Protein AF-A0A9Q9V8E2-F1 (afdb_monomer_lite)

Organism: Cyprin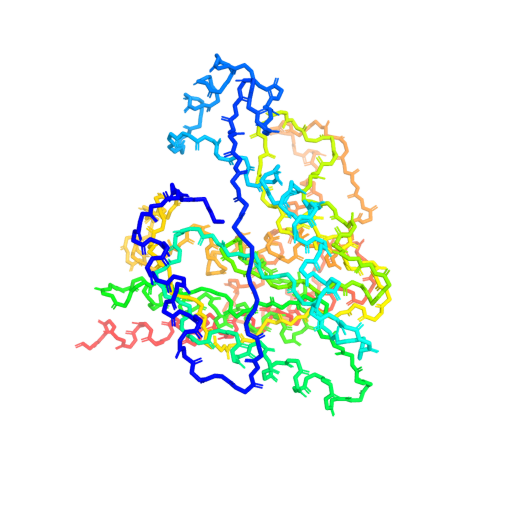us carpio (NCBI:txid7962)

Foldseek 3Di:
DPDPPDPVVVVVVVVVCVDDDPDHDDDDDDDWDEDPPTPHYAPDDPVRQVVVQVVDPAHDDLDQVQSVCQCVQPPPRLLVVLCVRCPVPLDWDKDKQADPLFPFPQVVVVVLVVQQVVQCPDVVNFGAQKEAQAEAEDPPDPQRVLRLLLLQLLQLLVVLPLQLAQDDNRTMMGIDDSVGSGLPAGLDDPPDDRSPSPLSVLSRLLVSCPDPSHHHHHHNDRHTYGHCDSQFAFDPPCVVCRSNDTPCGVLPLLNSLCSRPSNPLWDQPDDDPDDDDPDDPPDDDTLSVVSSVLLSCLLPDPDPVVNVVSLVVQSPPTPPPSSVSSSSSSVSSSVSSVVVVVVVVVVVVD

Structure (mmCIF, N/CA/C/O backbone):
data_AF-A0A9Q9V8E2-F1
#
_entry.id   AF-A0A9Q9V8E2-F1
#
loop_
_atom_site.group_PDB
_atom_site.id
_atom_site.type_symbol
_atom_site.label_atom_id
_atom_site.label_alt_id
_atom_site.label_comp_id
_atom_site.label_asym_id
_atom_site.label_entity_id
_atom_site.label_seq_id
_atom_site.pdbx_PDB_ins_code
_atom_site.Cartn_x
_atom_site.Cartn_y
_atom_site.Cartn_z
_atom_site.occupancy
_atom_site.B_iso_or_equiv
_atom_site.auth_seq_id
_atom_site.auth_comp_id
_atom_site.auth_asym_id
_atom_site.auth_atom_id
_atom_site.pdbx_PDB_model_num
ATOM 1 N N . MET A 1 1 ? -6.706 8.326 14.801 1.00 39.03 1 MET A N 1
ATOM 2 C CA . MET A 1 1 ? -5.910 9.330 14.061 1.00 39.03 1 MET A CA 1
ATOM 3 C C . MET A 1 1 ? -4.948 9.997 15.022 1.00 39.03 1 MET A C 1
ATOM 5 O O . MET A 1 1 ? -5.348 10.290 16.143 1.00 39.03 1 MET A O 1
ATOM 9 N N . ASN A 1 2 ? -3.701 10.205 14.604 1.00 34.19 2 ASN A N 1
ATOM 10 C CA . ASN A 1 2 ? -2.681 10.871 15.410 1.00 34.19 2 ASN A CA 1
ATOM 11 C C . ASN A 1 2 ? -2.922 12.390 15.350 1.00 34.19 2 ASN A C 1
ATOM 13 O O . ASN A 1 2 ? -2.352 13.114 14.545 1.00 34.19 2 ASN A O 1
ATOM 17 N N . GLY A 1 3 ? -3.876 12.852 16.144 1.00 42.81 3 GLY A N 1
ATOM 18 C CA . GLY A 1 3 ? -4.256 14.248 16.265 1.00 42.81 3 GLY A CA 1
ATOM 19 C C . GLY A 1 3 ? -4.835 14.432 17.653 1.00 42.81 3 GLY A C 1
ATOM 20 O O . GLY A 1 3 ? -5.532 13.548 18.154 1.00 42.81 3 GLY A O 1
ATOM 21 N N . LYS A 1 4 ? -4.512 15.547 18.311 1.00 45.09 4 LYS A N 1
ATOM 22 C CA . LYS A 1 4 ? -5.172 15.900 19.571 1.00 45.09 4 LYS A CA 1
ATOM 23 C C . LYS A 1 4 ? -6.681 15.788 19.347 1.00 45.09 4 LYS A C 1
ATOM 25 O O . LYS A 1 4 ? -7.174 16.221 18.309 1.00 45.09 4 LYS A O 1
ATOM 30 N N . HIS A 1 5 ? -7.399 15.191 20.290 1.00 56.31 5 HIS A N 1
ATOM 31 C CA . HIS A 1 5 ? -8.855 15.201 20.280 1.00 56.31 5 HIS A CA 1
ATOM 32 C C . HIS A 1 5 ? -9.317 16.655 20.459 1.00 56.31 5 HIS A C 1
ATOM 34 O O . HIS A 1 5 ? -9.427 17.151 21.579 1.00 56.31 5 HIS A O 1
ATOM 40 N N . THR A 1 6 ? -9.449 17.379 19.348 1.00 60.78 6 THR A N 1
ATOM 41 C CA . THR A 1 6 ? -9.846 18.785 19.323 1.00 60.78 6 THR A CA 1
ATOM 42 C C . THR A 1 6 ? -11.353 18.892 19.151 1.00 60.78 6 THR A C 1
ATOM 44 O O . THR A 1 6 ? -11.993 18.021 18.559 1.00 60.78 6 THR A O 1
ATOM 47 N N . GLN A 1 7 ? -11.930 19.994 19.629 1.00 68.38 7 GLN A N 1
ATOM 48 C CA . GLN A 1 7 ? -13.343 20.291 19.386 1.00 68.38 7 GLN A CA 1
ATOM 49 C C . GLN A 1 7 ? -13.660 20.391 17.887 1.00 68.38 7 GLN A C 1
ATOM 51 O O . GLN A 1 7 ? -14.763 20.042 17.479 1.00 68.38 7 GLN A O 1
ATOM 56 N N . ASP A 1 8 ? -12.701 20.819 17.065 1.00 65.06 8 ASP A N 1
ATOM 57 C CA . ASP A 1 8 ? -12.892 20.920 15.618 1.00 65.06 8 ASP A CA 1
ATOM 58 C C . ASP A 1 8 ? -12.964 19.544 14.950 1.00 65.06 8 ASP A C 1
ATOM 60 O O . ASP A 1 8 ? -13.846 19.324 14.125 1.00 65.06 8 ASP A O 1
ATOM 64 N N . LEU A 1 9 ? -12.141 18.575 15.376 1.00 63.28 9 LEU A N 1
ATOM 65 C CA . LEU A 1 9 ? -12.265 17.192 14.907 1.00 63.28 9 LEU A CA 1
ATOM 66 C C . LEU A 1 9 ? -13.630 16.601 15.281 1.00 63.28 9 LEU A C 1
ATOM 68 O O . LEU A 1 9 ? -14.258 15.947 14.456 1.00 63.28 9 LEU A O 1
ATOM 72 N N . VAL A 1 10 ? -14.111 16.851 16.502 1.00 67.00 10 VAL A N 1
ATOM 73 C CA . VAL A 1 10 ? -15.445 16.398 16.931 1.00 67.00 10 VAL A CA 1
ATOM 74 C C . VAL A 1 10 ? -16.542 17.017 16.063 1.00 67.00 10 VAL A C 1
ATOM 76 O O . VAL A 1 10 ? -17.452 16.309 15.645 1.00 67.00 10 VAL A O 1
ATOM 79 N N . LYS A 1 11 ? -16.446 18.310 15.725 1.00 70.69 11 LYS A N 1
ATOM 80 C CA . LYS A 1 11 ? -17.402 18.963 14.816 1.00 70.69 11 LYS A CA 1
ATOM 81 C C . LYS A 1 11 ? -17.399 18.329 13.424 1.00 70.69 11 LYS A C 1
ATOM 83 O O . LYS A 1 11 ? -18.476 18.099 12.888 1.00 70.69 11 LYS A O 1
ATOM 88 N N . GLU A 1 12 ? -16.234 18.033 12.847 1.00 63.53 12 GLU A N 1
ATOM 89 C CA . GLU A 1 12 ? -16.152 17.372 11.534 1.00 63.53 12 GLU A CA 1
ATOM 90 C C . GLU A 1 12 ? -16.678 15.928 11.569 1.00 63.53 12 GLU A C 1
ATOM 92 O O . GLU A 1 12 ? -17.409 15.523 10.668 1.00 63.53 12 GLU A O 1
ATOM 97 N N . LEU A 1 13 ? -16.390 15.162 12.628 1.00 64.75 13 LEU A N 1
ATOM 98 C CA . LEU A 1 13 ? -16.941 13.811 12.799 1.00 64.75 13 LEU A CA 1
ATOM 99 C C . LEU A 1 13 ? -18.470 13.832 12.942 1.00 64.75 13 LEU A C 1
ATOM 101 O O . LEU A 1 13 ? -19.150 13.036 12.304 1.00 64.75 13 LEU A O 1
ATOM 105 N N . ASN A 1 14 ? -19.023 14.790 13.687 1.00 66.75 14 ASN A N 1
ATOM 106 C CA . ASN A 1 14 ? -20.475 14.946 13.806 1.00 66.75 14 ASN A CA 1
ATOM 107 C C . ASN A 1 14 ? -21.125 15.348 12.472 1.00 66.75 14 ASN A C 1
ATOM 109 O O . ASN A 1 14 ? -22.266 14.980 12.205 1.00 66.75 14 ASN A O 1
ATOM 113 N N . LYS A 1 15 ? -20.411 16.077 11.598 1.00 67.25 15 LYS A N 1
ATOM 114 C CA . LYS A 1 15 ? -20.896 16.325 10.232 1.00 67.25 15 LYS A CA 1
ATOM 115 C C . LYS A 1 15 ? -20.994 15.021 9.445 1.00 67.25 15 LYS A C 1
ATOM 117 O O . LYS A 1 15 ? -21.976 14.858 8.731 1.00 67.25 15 LYS A O 1
ATOM 122 N N . LEU A 1 16 ? -20.044 14.088 9.609 1.00 57.72 16 LEU A N 1
ATOM 123 C CA . LEU A 1 16 ? -20.090 12.760 8.976 1.00 57.72 16 LEU A CA 1
ATOM 124 C C . LEU A 1 16 ? -21.357 11.973 9.346 1.00 57.72 16 LEU A C 1
ATOM 126 O O . LEU A 1 16 ? -21.905 11.311 8.474 1.00 57.72 16 LEU A O 1
ATOM 130 N N . GLU A 1 17 ? -21.864 12.090 10.577 1.00 56.78 17 GLU A N 1
ATOM 131 C CA . GLU A 1 17 ? -23.139 11.467 10.986 1.00 56.78 17 GLU A CA 1
ATOM 132 C C . GLU A 1 17 ? -24.370 12.087 10.311 1.00 56.78 17 GLU A C 1
ATOM 134 O O . GLU A 1 17 ? -25.393 11.423 10.159 1.00 56.78 17 GLU A O 1
ATOM 139 N N . GLY A 1 18 ? -24.283 13.362 9.925 1.00 53.53 18 GLY A N 1
ATOM 140 C CA . GLY A 1 18 ? -25.388 14.122 9.339 1.00 53.53 18 GLY A CA 1
ATOM 141 C C . GLY A 1 18 ? -25.529 13.987 7.821 1.00 53.53 18 GLY A C 1
ATOM 142 O O . GLY A 1 18 ? -26.532 14.439 7.267 1.00 53.53 18 GLY A O 1
ATOM 143 N N . TYR A 1 19 ? -24.553 13.393 7.129 1.00 56.81 19 TYR A N 1
ATOM 144 C CA . TYR A 1 19 ? -24.662 13.148 5.691 1.00 56.81 19 TYR A CA 1
ATOM 145 C C . TYR A 1 19 ? -25.563 11.944 5.411 1.00 56.81 19 TYR A C 1
ATOM 147 O O . TYR A 1 19 ? -25.522 10.919 6.090 1.00 56.81 19 TYR A O 1
ATOM 155 N N . THR A 1 20 ? -26.365 12.055 4.357 1.00 50.41 20 THR A N 1
ATOM 156 C CA . THR A 1 20 ? -27.171 10.947 3.850 1.00 50.41 20 THR A CA 1
ATOM 157 C C . THR A 1 20 ? -26.267 10.009 3.054 1.00 50.41 20 THR A C 1
ATOM 159 O O . THR A 1 20 ? -25.805 10.361 1.970 1.00 50.41 20 THR A O 1
ATOM 162 N N . TYR A 1 21 ? -26.007 8.821 3.591 1.00 54.31 21 TYR A N 1
ATOM 163 C CA . TYR A 1 21 ? -25.345 7.732 2.874 1.00 54.31 21 TYR A CA 1
ATOM 164 C C . TYR A 1 21 ? -26.319 6.561 2.722 1.00 54.31 21 TYR A C 1
ATOM 166 O O . TYR A 1 21 ? -27.159 6.342 3.594 1.00 54.31 21 TYR A O 1
ATOM 174 N N . ASP A 1 22 ? -26.138 5.734 1.690 1.00 55.94 22 ASP A N 1
ATOM 175 C CA . ASP A 1 22 ? -26.809 4.426 1.558 1.00 55.94 22 ASP A CA 1
ATOM 176 C C . ASP A 1 22 ? -26.293 3.387 2.586 1.00 55.94 22 ASP A C 1
ATOM 178 O O . ASP A 1 22 ? -26.426 2.176 2.407 1.00 55.94 22 ASP A O 1
ATOM 182 N N . CYS A 1 23 ? -25.658 3.837 3.672 1.00 51.69 23 CYS A N 1
ATOM 183 C CA . CYS A 1 23 ? -25.118 2.997 4.729 1.00 51.69 23 CYS A CA 1
ATOM 184 C C . CYS A 1 23 ? -25.239 3.670 6.103 1.00 51.69 23 CYS A C 1
ATOM 186 O O . CYS A 1 23 ? -25.348 4.889 6.233 1.00 51.69 23 CYS A O 1
ATOM 188 N N . LYS A 1 24 ? -25.201 2.851 7.158 1.00 57.38 24 LYS A N 1
ATOM 189 C CA . LYS A 1 24 ? -25.069 3.339 8.533 1.00 57.38 24 LYS A CA 1
ATOM 190 C C . LYS A 1 24 ? -23.595 3.579 8.825 1.00 57.38 24 LYS A C 1
ATOM 192 O O . LYS A 1 24 ? -22.808 2.635 8.789 1.00 57.38 24 LYS A O 1
ATOM 197 N N . ILE A 1 25 ? -23.239 4.812 9.169 1.00 61.97 25 ILE A N 1
ATOM 198 C CA . ILE A 1 25 ? -21.908 5.114 9.693 1.00 61.97 25 ILE A CA 1
ATOM 199 C C . ILE A 1 25 ? -21.903 4.851 11.196 1.00 61.97 25 ILE A C 1
ATOM 201 O O . ILE A 1 25 ? -22.780 5.304 11.926 1.00 61.97 25 ILE A O 1
ATOM 205 N N . ARG A 1 26 ? -20.899 4.103 11.650 1.00 70.38 26 ARG A N 1
ATOM 206 C CA . ARG A 1 26 ? -20.564 3.932 13.063 1.00 70.38 26 ARG A CA 1
ATOM 207 C C . ARG A 1 26 ? -19.096 4.280 13.243 1.00 70.38 26 ARG A C 1
ATOM 209 O O . ARG A 1 26 ? -18.272 3.900 12.412 1.00 70.38 26 ARG A O 1
ATOM 216 N N . TYR A 1 27 ? -18.757 4.957 14.330 1.00 73.00 27 TYR A N 1
ATOM 217 C CA . TYR A 1 27 ? -17.368 5.212 14.691 1.00 73.00 27 TYR A CA 1
ATOM 218 C C . TYR A 1 27 ? -17.164 5.084 16.195 1.00 73.00 27 TYR A C 1
ATOM 220 O O . TYR A 1 27 ? -18.087 5.227 16.991 1.00 73.00 27 TYR A O 1
ATOM 228 N N . SER A 1 28 ? -15.914 4.851 16.579 1.00 74.19 28 SER A N 1
ATOM 229 C CA . SER A 1 28 ? -15.455 5.013 17.950 1.00 74.19 28 SER A CA 1
ATOM 230 C C . SER A 1 28 ? -14.169 5.818 17.934 1.00 74.19 28 SER A C 1
ATOM 232 O O . SER A 1 28 ? -13.284 5.583 17.111 1.00 74.19 28 SER A O 1
ATOM 234 N N . ILE A 1 29 ? -14.046 6.755 18.868 1.00 78.19 29 ILE A N 1
ATOM 235 C CA . ILE A 1 29 ? -12.806 7.501 19.071 1.00 78.19 29 ILE A CA 1
ATOM 236 C C . ILE A 1 29 ? -11.961 6.727 20.078 1.00 78.19 29 ILE A C 1
ATOM 238 O O . ILE A 1 29 ? -12.430 6.388 21.161 1.00 78.19 29 ILE A O 1
ATOM 242 N N . ILE A 1 30 ? -10.713 6.441 19.714 1.00 76.19 30 ILE A N 1
ATOM 243 C CA . ILE A 1 30 ? -9.734 5.799 20.593 1.00 76.19 30 ILE A CA 1
ATOM 244 C C . ILE A 1 30 ? -8.612 6.800 20.832 1.00 76.19 30 ILE A C 1
ATOM 246 O O . ILE A 1 30 ? -8.015 7.312 19.881 1.00 76.19 30 ILE A O 1
ATOM 250 N N . THR A 1 31 ? -8.332 7.078 22.100 1.00 75.06 31 THR A N 1
ATOM 251 C CA . THR A 1 31 ? -7.218 7.920 22.536 1.00 75.06 31 THR A CA 1
ATOM 252 C C . THR A 1 31 ? -6.156 7.055 23.208 1.00 75.06 31 THR A C 1
ATOM 254 O O . THR A 1 31 ? -6.456 6.021 23.802 1.00 75.06 31 THR A O 1
ATOM 257 N N . TYR A 1 32 ? -4.896 7.457 23.084 1.00 75.25 32 TYR A N 1
ATOM 258 C CA . TYR A 1 32 ? -3.763 6.806 23.737 1.00 75.25 32 TYR A CA 1
ATOM 259 C C . TYR A 1 32 ? -2.698 7.854 24.056 1.00 75.25 32 TYR A C 1
ATOM 261 O O . TYR A 1 32 ? -2.635 8.910 23.420 1.00 75.25 32 TYR A O 1
ATOM 269 N N . THR A 1 33 ? -1.846 7.555 25.030 1.00 74.94 33 THR A N 1
ATOM 270 C CA . THR A 1 33 ? -0.615 8.307 25.286 1.00 74.94 33 THR A CA 1
ATOM 271 C C . THR A 1 33 ? 0.587 7.466 24.879 1.00 74.94 33 THR A C 1
ATOM 273 O O . THR A 1 33 ? 0.592 6.248 25.052 1.00 74.94 33 THR A O 1
ATOM 276 N N . TRP A 1 34 ? 1.598 8.109 24.302 1.00 71.75 34 TRP A N 1
ATOM 277 C CA . TRP A 1 34 ? 2.827 7.454 23.864 1.00 71.75 34 TRP A CA 1
ATOM 278 C C . TRP A 1 34 ? 4.030 7.983 24.651 1.00 71.75 34 TRP A C 1
ATOM 280 O O . TRP A 1 34 ? 4.113 9.187 24.897 1.00 71.75 34 TRP A O 1
ATOM 290 N N . GLY A 1 35 ? 4.949 7.084 25.012 1.00 67.88 35 GLY A N 1
ATOM 291 C CA . GLY A 1 35 ? 6.182 7.386 25.743 1.00 67.88 35 GLY A CA 1
ATOM 292 C C . GLY A 1 35 ? 6.274 6.640 27.075 1.00 67.88 35 GLY A C 1
ATOM 293 O O . GLY A 1 35 ? 5.428 5.801 27.392 1.00 67.88 35 GLY A O 1
ATOM 294 N N . SER A 1 36 ? 7.314 6.929 27.859 1.00 66.44 36 SER A N 1
ATOM 295 C CA . SER A 1 36 ? 7.509 6.315 29.179 1.00 66.44 36 SER A CA 1
ATOM 296 C C . SER A 1 36 ? 6.286 6.539 30.081 1.00 66.44 36 SER A C 1
ATOM 298 O O . SER A 1 36 ? 5.844 7.672 30.267 1.00 66.44 36 SER A O 1
ATOM 300 N N . GLY A 1 37 ? 5.710 5.453 30.608 1.00 70.25 37 GLY A N 1
ATOM 301 C CA . GLY A 1 37 ? 4.500 5.489 31.441 1.00 70.25 37 GLY A CA 1
ATOM 302 C C . GLY A 1 37 ? 3.184 5.762 30.692 1.00 70.25 37 GLY A C 1
ATOM 303 O O . GLY A 1 37 ? 2.150 5.927 31.337 1.00 70.25 37 GLY A O 1
ATOM 304 N N . GLY A 1 38 ? 3.202 5.823 29.356 1.00 73.19 38 GLY A N 1
ATOM 305 C CA . GLY A 1 38 ? 2.006 5.979 28.524 1.00 73.19 38 GLY A CA 1
ATOM 306 C C . GLY A 1 38 ? 1.272 4.664 28.235 1.00 73.19 38 GLY A C 1
ATOM 307 O O . GLY A 1 38 ? 1.760 3.578 28.541 1.00 73.19 38 GLY A O 1
ATOM 308 N N . THR A 1 39 ? 0.101 4.761 27.593 1.00 79.81 39 THR A N 1
ATOM 309 C CA . THR A 1 39 ? -0.678 3.607 27.096 1.00 79.81 39 THR A CA 1
ATOM 310 C C . THR A 1 39 ? 0.135 2.737 26.138 1.00 79.81 39 THR A C 1
ATOM 312 O O . THR A 1 39 ? 0.060 1.513 26.185 1.00 79.81 39 THR A O 1
ATOM 315 N N . ILE A 1 40 ? 0.918 3.383 25.273 1.00 76.19 40 ILE A N 1
ATOM 316 C CA . ILE A 1 40 ? 1.871 2.750 24.367 1.00 76.19 40 ILE A CA 1
ATOM 317 C C . ILE A 1 40 ? 3.265 3.130 24.864 1.00 76.19 40 ILE A C 1
ATOM 319 O O . ILE A 1 40 ? 3.792 4.199 24.539 1.00 76.19 40 ILE A O 1
ATOM 323 N N . ALA A 1 41 ? 3.835 2.274 25.708 1.00 65.75 41 ALA A N 1
ATOM 324 C CA . ALA A 1 41 ? 5.164 2.478 26.263 1.00 65.75 41 ALA A CA 1
ATOM 325 C C . ALA A 1 41 ? 6.241 2.031 25.268 1.00 65.75 41 ALA A C 1
ATOM 327 O O . ALA A 1 41 ? 6.170 0.937 24.712 1.00 65.75 41 ALA A O 1
ATOM 328 N N . THR A 1 42 ? 7.263 2.862 25.064 1.00 65.44 42 THR A N 1
ATOM 329 C CA . THR A 1 42 ? 8.454 2.452 24.313 1.00 65.44 42 THR A CA 1
ATOM 330 C C . THR A 1 42 ? 9.442 1.772 25.232 1.00 65.44 42 THR A C 1
ATOM 332 O O . THR A 1 42 ? 9.695 2.246 26.335 1.00 65.44 42 THR A O 1
ATOM 335 N N . GLU A 1 43 ? 10.114 0.740 24.730 1.00 65.94 43 GLU A N 1
ATOM 336 C CA . GLU A 1 43 ? 11.297 0.200 25.408 1.00 65.94 43 GLU A CA 1
ATOM 337 C C . GLU A 1 43 ? 12.523 1.129 25.331 1.00 65.94 43 GLU A C 1
ATOM 339 O O . GLU A 1 43 ? 13.571 0.803 25.887 1.00 65.94 43 GLU A O 1
ATOM 344 N N . LEU A 1 44 ? 12.424 2.231 24.581 1.00 66.31 44 LEU A N 1
ATOM 345 C CA . LEU A 1 44 ? 13.464 3.244 24.447 1.00 66.31 44 LEU A CA 1
ATOM 346 C C . LEU A 1 44 ? 13.337 4.277 25.564 1.00 66.31 44 LEU A C 1
ATOM 348 O O . LEU A 1 44 ? 12.253 4.814 25.796 1.00 66.31 44 LEU A O 1
ATOM 352 N N . THR A 1 45 ? 14.461 4.596 26.193 1.00 69.69 45 THR A N 1
ATOM 353 C CA . THR A 1 45 ? 14.587 5.730 27.112 1.00 69.69 45 THR A CA 1
ATOM 354 C C . THR A 1 45 ? 14.570 7.056 26.346 1.00 69.69 45 THR A C 1
ATOM 356 O O . THR A 1 45 ? 14.956 7.119 25.173 1.00 69.69 45 THR A O 1
ATOM 359 N N . ASP A 1 46 ? 14.191 8.148 27.013 1.00 70.00 46 ASP A N 1
ATOM 360 C CA . ASP A 1 46 ? 14.213 9.494 26.419 1.00 70.00 46 ASP A CA 1
ATOM 361 C C . ASP A 1 46 ? 15.607 9.864 25.880 1.00 70.00 46 ASP A C 1
ATOM 363 O O . ASP A 1 46 ? 15.736 10.500 24.832 1.00 70.00 46 ASP A O 1
ATOM 367 N N . GLU A 1 47 ? 16.670 9.412 26.550 1.00 72.44 47 GLU A N 1
ATOM 368 C CA . GLU A 1 47 ? 18.051 9.598 26.102 1.00 72.44 47 GLU A CA 1
ATOM 369 C C . GLU A 1 47 ? 18.363 8.840 24.805 1.00 72.44 47 GLU A C 1
ATOM 371 O O . GLU A 1 47 ? 19.061 9.362 23.932 1.00 72.44 47 GLU A O 1
ATOM 376 N N . GLU A 1 48 ? 17.863 7.612 24.650 1.00 72.38 48 GLU A N 1
ATOM 377 C CA . GLU A 1 48 ? 18.012 6.834 23.418 1.00 72.38 48 GLU A CA 1
ATOM 378 C C . GLU A 1 48 ? 17.220 7.455 22.271 1.00 72.38 48 GLU A C 1
ATOM 380 O O . GLU A 1 48 ? 17.754 7.577 21.167 1.00 72.38 48 GLU A O 1
ATOM 385 N N . ILE A 1 49 ? 16.000 7.933 22.538 1.00 69.19 49 ILE A N 1
ATOM 386 C CA . ILE A 1 49 ? 15.200 8.690 21.568 1.00 69.19 49 ILE A CA 1
ATOM 387 C C . ILE A 1 49 ? 15.984 9.924 21.108 1.00 69.19 49 ILE A C 1
ATOM 389 O O . ILE A 1 49 ? 16.157 10.127 19.905 1.00 69.19 49 ILE A O 1
ATOM 393 N N . GLN A 1 50 ? 16.543 10.709 22.033 1.00 69.19 50 GLN A N 1
ATOM 394 C CA . GLN A 1 50 ? 17.358 11.880 21.696 1.00 69.19 50 GLN A CA 1
ATOM 395 C C . GLN A 1 50 ? 18.636 11.516 20.921 1.00 69.19 50 GLN A C 1
ATOM 397 O O . GLN A 1 50 ? 19.024 12.229 19.992 1.00 69.19 50 GLN A O 1
ATOM 402 N N . LYS A 1 51 ? 19.309 10.408 21.258 1.00 71.38 51 LYS A N 1
ATOM 403 C CA . LYS A 1 51 ? 20.494 9.922 20.524 1.00 71.38 51 LYS A CA 1
ATOM 404 C C . LYS A 1 51 ? 20.140 9.488 19.100 1.00 71.38 51 LYS A C 1
ATOM 406 O O . LYS A 1 51 ? 20.873 9.826 18.168 1.00 71.38 51 LYS A O 1
ATOM 411 N N . LEU A 1 52 ? 19.027 8.779 18.914 1.00 65.69 52 LEU A N 1
ATOM 412 C CA . LEU A 1 52 ? 18.525 8.376 17.597 1.00 65.69 52 LEU A CA 1
ATOM 413 C C . LEU A 1 52 ? 18.122 9.598 16.759 1.00 65.69 52 LEU A C 1
ATOM 415 O O . LEU A 1 52 ? 18.491 9.684 15.587 1.00 65.69 52 LEU A O 1
ATOM 419 N N . GLN A 1 53 ? 17.470 10.585 17.381 1.00 65.56 53 GLN A N 1
ATOM 420 C CA . GLN A 1 53 ? 17.147 11.871 16.755 1.00 65.56 53 GLN A CA 1
ATOM 421 C C . GLN A 1 53 ? 18.401 12.640 16.307 1.00 65.56 53 GLN A C 1
ATOM 423 O O . GLN A 1 53 ? 18.379 13.264 15.252 1.00 65.56 53 GLN A O 1
ATOM 428 N N . LYS A 1 54 ? 19.508 12.580 17.063 1.00 62.09 54 LYS A N 1
ATOM 429 C CA . LYS A 1 54 ? 20.783 13.237 16.708 1.00 62.09 54 LYS A CA 1
ATOM 430 C C . LYS A 1 54 ? 21.577 12.508 15.614 1.00 62.09 54 LYS A C 1
ATOM 432 O O . LYS A 1 54 ? 22.277 13.162 14.847 1.00 62.09 54 LYS A O 1
ATOM 437 N N . LYS A 1 55 ? 21.512 11.170 15.543 1.00 58.28 55 LYS A N 1
ATOM 438 C CA . LYS A 1 55 ? 22.229 10.361 14.529 1.00 58.28 55 LYS A CA 1
ATOM 439 C C . LYS A 1 55 ? 21.545 10.359 13.158 1.00 58.28 55 LYS A C 1
ATOM 441 O O . LYS A 1 55 ? 22.209 10.165 12.141 1.00 58.28 55 LYS A O 1
ATOM 446 N N . SER A 1 56 ? 20.230 10.545 13.117 1.00 49.94 56 SER A N 1
ATOM 447 C CA . SER A 1 56 ? 19.452 10.585 11.881 1.00 49.94 56 SER A CA 1
ATOM 448 C C . SER A 1 56 ? 19.508 11.977 11.237 1.00 49.94 56 SER A C 1
ATOM 450 O O . SER A 1 56 ? 19.176 12.970 11.870 1.00 49.94 56 SER A O 1
ATOM 452 N N . LYS A 1 57 ? 19.831 12.072 9.937 1.00 47.88 57 LYS A N 1
ATOM 453 C CA . LYS A 1 57 ? 19.623 13.300 9.131 1.00 47.88 57 LYS A CA 1
ATOM 454 C C . LYS A 1 57 ? 18.129 13.573 8.814 1.00 47.88 57 LYS A C 1
ATOM 456 O O . LYS A 1 57 ? 17.835 14.348 7.905 1.00 47.88 57 LYS A O 1
ATOM 461 N N . LYS A 1 58 ? 17.178 12.912 9.491 1.00 43.78 58 LYS A N 1
ATOM 462 C CA . LYS A 1 58 ? 15.721 13.119 9.360 1.00 43.78 58 LYS A CA 1
ATOM 463 C C . LYS A 1 58 ? 15.099 13.538 10.707 1.00 43.78 58 LYS A C 1
ATOM 465 O O . LYS A 1 58 ? 15.588 13.084 11.739 1.00 43.78 58 LYS A O 1
ATOM 470 N N . PRO A 1 59 ? 14.068 14.408 10.689 1.00 42.59 59 PRO A N 1
ATOM 471 C CA . PRO A 1 59 ? 13.778 15.361 11.757 1.00 42.59 59 PRO A CA 1
ATOM 472 C C . PRO A 1 59 ? 12.969 14.782 12.932 1.00 42.59 59 PRO A C 1
ATOM 474 O O . PRO A 1 59 ? 12.519 13.642 12.911 1.00 42.59 59 PRO A O 1
ATOM 477 N N . LYS A 1 60 ? 12.875 15.616 13.974 1.00 47.81 60 LYS A N 1
ATOM 478 C CA . LYS A 1 60 ? 12.298 15.458 15.321 1.00 47.81 60 LYS A CA 1
ATOM 479 C C . LYS A 1 60 ? 11.057 14.550 15.431 1.00 47.81 60 LYS A C 1
ATOM 481 O O . LYS A 1 60 ? 10.142 14.638 14.627 1.00 47.81 60 LYS A O 1
ATOM 486 N N . ASN A 1 61 ? 11.014 13.803 16.542 1.00 54.25 61 ASN A N 1
ATOM 487 C CA . ASN A 1 61 ? 9.949 12.904 17.015 1.00 54.25 61 ASN A CA 1
ATOM 488 C C . ASN A 1 61 ? 9.775 11.619 16.189 1.00 54.25 61 ASN A C 1
ATOM 490 O O . ASN A 1 61 ? 9.045 11.572 15.207 1.00 54.25 61 ASN A O 1
ATOM 494 N N . ILE A 1 62 ? 10.429 10.543 16.636 1.00 67.69 62 ILE A N 1
ATOM 495 C CA . ILE A 1 62 ? 10.203 9.186 16.128 1.00 67.69 62 ILE A CA 1
ATOM 496 C C . ILE A 1 62 ? 8.788 8.775 16.544 1.00 67.69 62 ILE A C 1
ATOM 498 O O . ILE A 1 62 ? 8.578 8.414 17.695 1.00 67.69 62 ILE A O 1
ATOM 502 N N . ILE A 1 63 ? 7.817 8.869 15.640 1.00 73.31 63 ILE A N 1
ATOM 503 C CA . ILE A 1 63 ? 6.453 8.406 15.902 1.00 73.31 63 ILE A CA 1
ATOM 504 C C . ILE A 1 63 ? 6.420 6.880 15.709 1.00 73.31 63 ILE A C 1
ATOM 506 O O . ILE A 1 63 ? 6.806 6.402 14.639 1.00 73.31 63 ILE A O 1
ATOM 510 N N . PRO A 1 64 ? 5.957 6.097 16.697 1.00 79.06 64 PRO A N 1
ATOM 511 C CA . PRO A 1 64 ? 5.930 4.634 16.626 1.00 79.06 64 PRO A CA 1
ATOM 512 C C . PRO A 1 64 ? 4.697 4.128 15.857 1.00 79.06 64 PRO A C 1
ATOM 514 O O . PRO A 1 64 ? 3.797 3.507 16.425 1.00 79.06 64 PRO A O 1
ATOM 517 N N . TYR A 1 65 ? 4.597 4.422 14.560 1.00 81.12 65 TYR A N 1
ATOM 518 C CA . TYR A 1 65 ? 3.402 4.063 13.782 1.00 81.12 65 TYR A CA 1
ATOM 519 C C . TYR A 1 65 ? 3.060 2.565 13.851 1.00 81.12 65 TYR A C 1
ATOM 521 O O . TYR A 1 65 ? 1.879 2.225 13.898 1.00 81.12 65 TYR A O 1
ATOM 529 N N . GLN A 1 66 ? 4.067 1.686 13.954 1.00 85.69 66 GLN A N 1
ATOM 530 C CA . GLN A 1 66 ? 3.872 0.248 14.188 1.00 85.69 66 GLN A CA 1
ATOM 531 C C . GLN A 1 66 ? 3.075 -0.031 15.461 1.00 85.69 66 GLN A C 1
ATOM 533 O O . GLN A 1 66 ? 2.019 -0.652 15.384 1.00 85.69 66 GLN A O 1
ATOM 538 N N . ASP A 1 67 ? 3.541 0.466 16.608 1.00 85.06 67 ASP A N 1
ATOM 539 C CA . ASP A 1 67 ? 2.901 0.206 17.901 1.00 85.06 67 ASP A CA 1
ATOM 540 C C . ASP A 1 67 ? 1.512 0.844 17.974 1.00 85.06 67 ASP A C 1
ATOM 542 O O . ASP A 1 67 ? 0.576 0.254 18.508 1.00 85.06 67 ASP A O 1
ATOM 546 N N . ILE A 1 68 ? 1.350 2.033 17.383 1.00 85.62 68 ILE A N 1
ATOM 547 C CA . ILE A 1 68 ? 0.055 2.716 17.294 1.00 85.62 68 ILE A CA 1
ATOM 548 C C . ILE A 1 68 ? -0.943 1.864 16.511 1.00 85.62 68 ILE A C 1
ATOM 550 O O . ILE A 1 68 ? -2.055 1.631 16.983 1.00 85.62 68 ILE A O 1
ATOM 554 N N . ARG A 1 69 ? -0.572 1.392 15.317 1.00 88.44 69 ARG A N 1
ATOM 555 C CA . ARG A 1 69 ? -1.462 0.581 14.475 1.00 88.44 69 ARG A CA 1
ATOM 556 C C . ARG A 1 69 ? -1.734 -0.786 15.099 1.00 88.44 69 ARG A C 1
ATOM 558 O O . ARG A 1 69 ? -2.876 -1.243 15.055 1.00 88.44 69 ARG A O 1
ATOM 565 N N . GLU A 1 70 ? -0.732 -1.393 15.734 1.00 90.25 70 GLU A N 1
ATOM 566 C CA . GLU A 1 70 ? -0.874 -2.650 16.475 1.00 90.25 70 GLU A CA 1
ATOM 567 C C . GLU A 1 70 ? -1.855 -2.511 17.647 1.00 90.25 70 GLU A C 1
ATOM 569 O O . GLU A 1 70 ? -2.755 -3.336 17.811 1.00 90.25 70 GLU A O 1
ATOM 574 N N . TYR A 1 71 ? -1.734 -1.433 18.425 1.00 89.06 71 TYR A N 1
ATOM 575 C CA . TYR A 1 71 ? -2.646 -1.129 19.521 1.00 89.06 71 TYR A CA 1
ATOM 576 C C . TYR A 1 71 ? -4.070 -0.877 19.014 1.00 89.06 71 TYR A C 1
ATOM 578 O O . TYR A 1 71 ? -5.028 -1.473 19.506 1.00 89.06 71 TYR A O 1
ATOM 586 N N . LEU A 1 72 ? -4.223 -0.015 18.003 1.00 89.94 72 LEU A N 1
ATOM 587 C CA . LEU A 1 72 ? -5.534 0.399 17.505 1.00 89.94 72 LEU A CA 1
ATOM 588 C C . LEU A 1 72 ? -6.308 -0.750 16.853 1.00 89.94 72 LEU A C 1
ATOM 590 O O . LEU A 1 72 ? -7.514 -0.851 17.083 1.00 89.94 72 LEU A O 1
ATOM 594 N N . LYS A 1 73 ? -5.657 -1.628 16.072 1.00 91.62 73 LYS A N 1
ATOM 595 C CA . LYS A 1 73 ? -6.364 -2.734 15.400 1.00 91.62 73 LYS A CA 1
ATOM 596 C C . LYS A 1 73 ? -6.971 -3.716 16.406 1.00 91.62 73 LYS A C 1
ATOM 598 O O . LYS A 1 73 ? -8.066 -4.226 16.179 1.00 91.62 73 LYS A O 1
ATOM 603 N N . SER A 1 74 ? -6.289 -3.946 17.526 1.00 91.50 74 SER A N 1
ATOM 604 C CA . SER A 1 74 ? -6.672 -4.937 18.541 1.00 91.50 74 SER A CA 1
ATOM 605 C C . SER A 1 74 ? -7.476 -4.336 19.700 1.00 91.50 74 SER A C 1
ATOM 607 O O . SER A 1 74 ? -7.918 -5.062 20.589 1.00 91.50 74 SER A O 1
ATOM 609 N N . HIS A 1 75 ? -7.676 -3.015 19.716 1.00 93.56 75 HIS A N 1
ATOM 610 C CA . HIS A 1 75 ? -8.386 -2.331 20.791 1.00 93.56 75 HIS A CA 1
ATOM 611 C C . HIS A 1 75 ? -9.844 -2.804 20.908 1.00 93.56 75 HIS A C 1
ATOM 613 O O . HIS A 1 75 ? -10.530 -2.992 19.902 1.00 93.56 75 HIS A O 1
ATOM 619 N N . ALA A 1 76 ? -10.359 -2.922 22.138 1.00 92.44 76 ALA A N 1
ATOM 620 C CA . ALA A 1 76 ? -11.716 -3.416 22.400 1.00 92.44 76 ALA A CA 1
ATOM 621 C C . ALA A 1 76 ? -12.801 -2.621 21.651 1.00 92.44 76 ALA A C 1
ATOM 623 O O . ALA A 1 76 ? -13.744 -3.194 21.118 1.00 92.44 76 ALA A O 1
ATOM 624 N N . ALA A 1 77 ? -12.650 -1.299 21.549 1.00 90.50 77 ALA A N 1
ATOM 625 C CA . ALA A 1 77 ? -13.587 -0.475 20.785 1.00 90.50 77 ALA A CA 1
ATOM 626 C C . ALA A 1 77 ? -13.575 -0.795 19.277 1.00 90.50 77 ALA A C 1
ATOM 628 O O . ALA A 1 77 ? -14.628 -0.806 18.646 1.00 90.50 77 ALA A O 1
ATOM 629 N N . THR A 1 78 ? -12.404 -1.104 18.712 1.00 91.69 78 THR A N 1
ATOM 630 C CA . THR A 1 78 ? -12.269 -1.514 17.308 1.00 91.69 78 THR A CA 1
ATOM 631 C C . THR A 1 78 ? -12.946 -2.862 17.081 1.00 91.69 78 THR A C 1
ATOM 633 O O . THR A 1 78 ? -13.742 -3.004 16.157 1.00 91.69 78 THR A O 1
ATOM 636 N N . THR A 1 79 ? -12.702 -3.842 17.956 1.00 94.25 79 THR A N 1
ATOM 637 C CA . THR A 1 79 ? -13.308 -5.177 17.825 1.00 94.25 79 THR A CA 1
ATOM 638 C C . THR A 1 79 ? -14.821 -5.156 18.052 1.00 94.25 79 THR A C 1
ATOM 640 O O . THR A 1 79 ? -15.552 -5.898 17.395 1.00 94.25 79 THR A O 1
ATOM 643 N N . ASN A 1 80 ? -15.323 -4.285 18.932 1.00 92.44 80 ASN A N 1
ATOM 644 C CA . ASN A 1 80 ? -16.759 -4.034 19.094 1.00 92.44 80 ASN A CA 1
ATOM 645 C C . ASN A 1 80 ? -17.370 -3.465 17.814 1.00 92.44 80 ASN A C 1
ATOM 647 O O . ASN A 1 80 ? -18.389 -3.974 17.355 1.00 92.44 80 ASN A O 1
ATOM 651 N N . LEU A 1 81 ? -16.716 -2.473 17.204 1.00 90.69 81 LEU A N 1
ATOM 652 C CA . LEU A 1 81 ? -17.185 -1.865 15.964 1.00 90.69 81 LEU A CA 1
ATOM 653 C C . LEU A 1 81 ? -17.278 -2.893 14.827 1.00 90.69 81 LEU A C 1
ATOM 655 O O . LEU A 1 81 ? -18.270 -2.908 14.106 1.00 90.69 81 LEU A O 1
ATOM 659 N N . VAL A 1 82 ? -16.303 -3.803 14.702 1.00 91.81 82 VAL A N 1
ATOM 660 C CA . VAL A 1 82 ? -16.375 -4.902 13.719 1.00 91.81 82 VAL A CA 1
ATOM 661 C C . VAL A 1 82 ? -17.588 -5.795 13.964 1.00 91.81 82 VAL A C 1
ATOM 663 O O . VAL A 1 82 ? -18.325 -6.087 13.023 1.00 91.81 82 VAL A O 1
ATOM 666 N N . ARG A 1 83 ? -17.834 -6.193 15.220 1.00 90.69 83 ARG A N 1
ATOM 667 C CA . ARG A 1 83 ? -19.006 -7.009 15.582 1.00 90.69 83 ARG A CA 1
ATOM 668 C C . ARG A 1 83 ? -20.315 -6.313 15.224 1.00 90.69 83 ARG A C 1
ATOM 670 O O . ARG A 1 83 ? -21.209 -6.931 14.655 1.00 90.69 83 ARG A O 1
ATOM 677 N N . GLU A 1 84 ? -20.413 -5.025 15.529 1.00 88.12 84 GLU A N 1
ATOM 678 C CA . GLU A 1 84 ? -21.591 -4.214 15.226 1.00 88.12 84 GLU A CA 1
ATOM 679 C C . GLU A 1 84 ? -21.826 -4.030 13.724 1.00 88.12 84 GLU A C 1
ATOM 681 O O . GLU A 1 84 ? -22.976 -4.040 13.287 1.00 88.12 84 GLU A O 1
ATOM 686 N N . LEU A 1 85 ? -20.755 -3.853 12.942 1.00 85.75 85 LEU A N 1
ATOM 687 C CA . LEU A 1 85 ? -20.828 -3.686 11.489 1.00 85.75 85 LEU A CA 1
ATOM 688 C C . LEU A 1 85 ? -21.193 -4.986 10.772 1.00 85.75 85 LEU A C 1
ATOM 690 O O . LEU A 1 85 ? -21.950 -4.951 9.803 1.00 85.75 85 LEU A O 1
ATOM 694 N N . ARG A 1 86 ? -20.681 -6.131 11.237 1.00 87.25 86 ARG A N 1
ATOM 695 C CA . ARG A 1 86 ? -21.044 -7.432 10.662 1.00 87.25 86 ARG A CA 1
ATOM 696 C C . ARG A 1 86 ? -22.485 -7.817 10.949 1.00 87.25 86 ARG A C 1
ATOM 698 O O . ARG A 1 86 ? -23.121 -8.412 10.082 1.00 87.25 86 ARG A O 1
ATOM 705 N N . GLY A 1 87 ? -22.991 -7.490 12.141 1.00 79.44 87 GLY A N 1
ATOM 706 C CA . GLY A 1 87 ? -24.325 -7.908 12.566 1.00 79.44 87 GLY A CA 1
ATOM 707 C C . GLY A 1 87 ? -24.530 -9.412 12.346 1.00 79.44 87 GLY A C 1
ATOM 708 O O . GLY A 1 87 ? -23.646 -10.210 12.650 1.00 79.44 87 GLY A O 1
ATOM 709 N N . ASN A 1 88 ? -25.675 -9.785 11.771 1.00 73.88 88 ASN A N 1
ATOM 710 C CA . ASN A 1 88 ? -25.980 -11.173 11.400 1.00 73.88 88 ASN A CA 1
ATOM 711 C C . ASN A 1 88 ? -25.593 -11.520 9.948 1.00 73.88 88 ASN A C 1
ATOM 713 O O . ASN A 1 88 ? -25.661 -12.687 9.571 1.00 73.88 88 ASN A O 1
ATOM 717 N N . ASP A 1 89 ? -25.174 -10.537 9.146 1.00 71.50 89 ASP A N 1
ATOM 718 C CA . ASP A 1 89 ? -25.119 -10.646 7.680 1.00 71.50 89 ASP A CA 1
ATOM 719 C C . ASP A 1 89 ? -23.735 -11.047 7.143 1.00 71.50 89 ASP A C 1
ATOM 721 O O . ASP A 1 89 ? -23.542 -11.157 5.935 1.00 71.50 89 ASP A O 1
ATOM 725 N N . ARG A 1 90 ? -22.757 -11.270 8.035 1.00 73.94 90 ARG A N 1
ATOM 726 C CA . ARG A 1 90 ? -21.360 -11.621 7.699 1.00 73.94 90 ARG A CA 1
ATOM 727 C C . ARG A 1 90 ? -20.715 -10.687 6.662 1.00 73.94 90 ARG A C 1
ATOM 729 O O . ARG A 1 90 ? -19.900 -11.107 5.845 1.00 73.94 90 ARG A O 1
ATOM 736 N N . SER A 1 91 ? -21.060 -9.402 6.718 1.00 85.81 91 SER A N 1
ATOM 737 C CA . SER A 1 91 ? -20.543 -8.371 5.815 1.00 85.81 91 SER A CA 1
ATOM 738 C C . SER A 1 91 ? -19.011 -8.356 5.743 1.00 85.81 91 SER A C 1
ATOM 740 O O . SER A 1 91 ? -18.324 -8.521 6.759 1.00 85.81 91 SER A O 1
ATOM 742 N N . LEU A 1 92 ? -18.472 -8.073 4.552 1.00 91.00 92 LEU A N 1
ATOM 743 C CA . LEU A 1 92 ? -17.049 -7.779 4.382 1.00 91.00 92 LEU A CA 1
ATOM 744 C C . LEU A 1 92 ? -16.698 -6.513 5.171 1.00 91.00 92 LEU A C 1
ATOM 746 O O . LEU A 1 92 ? -17.332 -5.470 5.006 1.00 91.00 92 LEU A O 1
ATOM 750 N N . VAL A 1 93 ? -15.677 -6.602 6.022 1.00 92.50 93 VAL A N 1
ATOM 751 C CA . VAL A 1 93 ? -15.201 -5.478 6.833 1.00 92.50 93 VAL A CA 1
ATOM 752 C C . VAL A 1 93 ? -13.734 -5.241 6.532 1.00 92.50 93 VAL A C 1
ATOM 754 O O . VAL A 1 93 ? -12.926 -6.158 6.626 1.00 92.50 93 VAL A O 1
ATOM 757 N N . TYR A 1 94 ? -13.395 -3.997 6.213 1.00 93.62 94 TYR A N 1
ATOM 758 C CA . TYR A 1 94 ? -12.032 -3.571 5.923 1.00 93.62 94 TYR A CA 1
ATOM 759 C C . TYR A 1 94 ? -11.537 -2.605 6.993 1.00 93.62 94 TYR A C 1
ATOM 761 O O . TYR A 1 94 ? -12.250 -1.675 7.373 1.00 93.62 94 TYR A O 1
ATOM 769 N N . PHE A 1 95 ? -10.299 -2.785 7.449 1.00 93.31 95 PHE A N 1
ATOM 770 C CA . PHE A 1 95 ? -9.589 -1.741 8.185 1.00 93.31 95 PHE A CA 1
ATOM 771 C C . PHE A 1 95 ? -8.872 -0.844 7.193 1.00 93.31 95 PHE A C 1
ATOM 773 O O . PHE A 1 95 ? -7.979 -1.304 6.488 1.00 93.31 95 PHE A O 1
ATOM 780 N N . SER A 1 96 ? -9.265 0.428 7.165 1.00 90.88 96 SER A N 1
ATOM 781 C CA . SER A 1 96 ? -8.596 1.481 6.404 1.00 90.88 96 SER A CA 1
ATOM 782 C C . SER A 1 96 ? -7.601 2.205 7.307 1.00 90.88 96 SER A C 1
ATOM 784 O O . SER A 1 96 ? -7.997 2.892 8.252 1.00 90.88 96 SER A O 1
ATOM 786 N N . PHE A 1 97 ? -6.309 2.044 7.036 1.00 89.12 97 PHE A N 1
ATOM 787 C CA . PHE A 1 97 ? -5.238 2.724 7.759 1.00 89.12 97 PHE A CA 1
ATOM 788 C C . PHE A 1 97 ? -4.900 4.022 7.041 1.00 89.12 97 PHE A C 1
ATOM 790 O O . PHE A 1 97 ? -4.405 3.987 5.916 1.00 89.12 97 PHE A O 1
ATOM 797 N N . ILE A 1 98 ? -5.199 5.150 7.690 1.00 85.12 98 ILE A N 1
ATOM 798 C CA . ILE A 1 98 ? -5.016 6.486 7.123 1.00 85.12 98 ILE A CA 1
ATOM 799 C C . ILE A 1 98 ? -4.245 7.373 8.100 1.00 85.12 98 ILE A C 1
ATOM 801 O O . ILE A 1 98 ? -4.598 7.474 9.282 1.00 85.12 98 ILE A O 1
ATOM 805 N N . ASP A 1 99 ? -3.191 8.011 7.596 1.00 81.44 99 ASP A N 1
ATOM 806 C CA . ASP A 1 99 ? -2.336 8.895 8.383 1.00 81.44 99 ASP A CA 1
ATOM 807 C C . ASP A 1 99 ? -2.914 10.312 8.511 1.00 81.44 99 ASP A C 1
ATOM 809 O O . ASP A 1 99 ? -3.752 10.773 7.733 1.00 81.44 99 ASP A O 1
ATOM 813 N N . SER A 1 100 ? -2.454 11.026 9.540 1.00 76.12 100 SER A N 1
ATOM 814 C CA . SER A 1 100 ? -2.932 12.366 9.898 1.00 76.12 100 SER A CA 1
ATOM 815 C C . SER A 1 100 ? -2.473 13.480 8.952 1.00 76.12 100 SER A C 1
ATOM 817 O O . SER A 1 100 ? -2.917 14.611 9.115 1.00 76.12 100 SER A O 1
ATOM 819 N N . ASP A 1 101 ? -1.575 13.195 8.004 1.00 76.12 101 ASP A N 1
ATOM 820 C CA . ASP A 1 101 ? -1.166 14.124 6.940 1.00 76.12 101 ASP A CA 1
ATOM 821 C C . ASP A 1 101 ? -2.172 14.169 5.765 1.00 76.12 101 ASP A C 1
ATOM 823 O O . ASP A 1 101 ? -1.979 14.926 4.808 1.00 76.12 101 ASP A O 1
ATOM 827 N N . THR A 1 102 ? -3.284 13.430 5.869 1.00 82.19 102 THR A N 1
ATOM 828 C CA . THR A 1 102 ? -4.424 13.487 4.943 1.00 82.19 102 THR A CA 1
ATOM 829 C C . THR A 1 102 ? -5.113 14.850 4.978 1.00 82.19 102 THR A C 1
ATOM 831 O O . THR A 1 102 ? -5.641 15.276 6.003 1.00 82.19 102 THR A O 1
ATOM 834 N N . PHE A 1 103 ? -5.146 15.513 3.824 1.00 83.00 103 PHE A N 1
ATOM 835 C CA . PHE A 1 103 ? -5.846 16.774 3.589 1.00 83.00 103 PHE A CA 1
ATOM 836 C C . PHE A 1 103 ? -7.302 16.553 3.159 1.00 83.00 103 PHE A C 1
ATOM 838 O O . PHE A 1 103 ? -8.200 17.254 3.614 1.00 83.00 103 PHE A O 1
ATOM 845 N N . SER A 1 104 ? -7.549 15.569 2.290 1.00 82.62 104 SER A N 1
ATOM 846 C CA . SER A 1 104 ? -8.890 15.220 1.816 1.00 82.62 104 SER A CA 1
ATOM 847 C C . SER A 1 104 ? -8.998 13.726 1.540 1.00 82.62 104 SER A C 1
ATOM 849 O O . SER A 1 104 ? -8.117 13.129 0.925 1.00 82.62 104 SER A O 1
ATOM 851 N N . PHE A 1 105 ? -10.121 13.130 1.945 1.00 80.62 105 PHE A N 1
ATOM 852 C CA . PHE A 1 105 ? -10.446 11.738 1.631 1.00 80.62 105 PHE A CA 1
ATOM 853 C C . PHE A 1 105 ? -10.871 11.541 0.175 1.00 80.62 105 PHE A C 1
ATOM 855 O O . PHE A 1 105 ? -10.976 10.400 -0.248 1.00 80.62 105 PHE A O 1
ATOM 862 N N . ASN A 1 106 ? -11.164 12.607 -0.581 1.00 84.69 106 ASN A N 1
ATOM 863 C CA . ASN A 1 106 ? -11.479 12.543 -2.015 1.00 84.69 106 ASN A CA 1
ATOM 864 C C . ASN A 1 106 ? -12.516 11.459 -2.408 1.00 84.69 106 ASN A C 1
ATOM 866 O O . ASN A 1 106 ? -12.424 10.822 -3.453 1.00 84.69 106 ASN A O 1
ATOM 870 N N . SER A 1 107 ? -13.521 11.222 -1.554 1.00 81.00 107 SER A N 1
ATOM 871 C CA . SER A 1 107 ? -14.520 10.145 -1.723 1.00 81.00 107 SER A CA 1
ATOM 872 C C . SER A 1 107 ? -13.943 8.721 -1.843 1.00 81.00 107 SER A C 1
ATOM 874 O O . SER A 1 107 ? -14.584 7.845 -2.422 1.00 81.00 107 SER A O 1
ATOM 876 N N . ILE A 1 108 ? -12.761 8.466 -1.279 1.00 84.88 108 ILE A N 1
ATOM 877 C CA . ILE A 1 108 ? -12.036 7.196 -1.407 1.00 84.88 108 ILE A CA 1
ATOM 878 C C . ILE A 1 108 ? -12.839 5.967 -0.960 1.00 84.88 108 ILE A C 1
ATOM 880 O O . ILE A 1 108 ? -12.710 4.897 -1.542 1.00 84.88 108 ILE A O 1
ATOM 88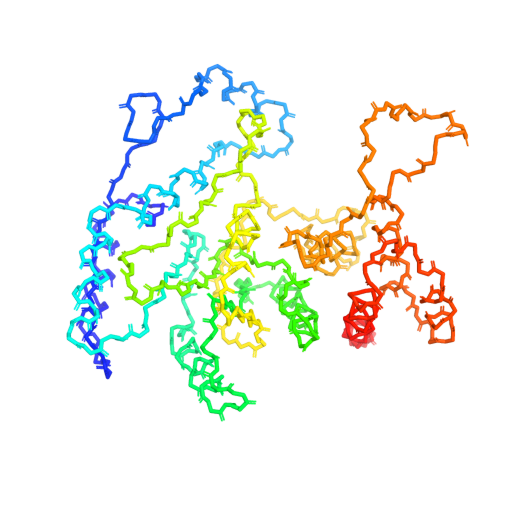4 N N . TYR A 1 109 ? -13.716 6.093 0.038 1.00 85.62 109 TYR A N 1
ATOM 885 C CA . TYR A 1 109 ? -14.513 4.954 0.502 1.00 85.62 109 TYR A CA 1
ATOM 886 C C . TYR A 1 109 ? -15.533 4.483 -0.537 1.00 85.62 109 TYR A C 1
ATOM 888 O O . TYR A 1 109 ? -15.742 3.280 -0.672 1.00 85.62 109 TYR A O 1
ATOM 896 N N . SER A 1 110 ? -16.118 5.399 -1.315 1.00 82.25 110 SER A N 1
ATOM 897 C CA . SER A 1 110 ? -16.965 5.023 -2.453 1.00 82.25 110 SER A CA 1
ATOM 898 C C . SER A 1 110 ? -16.158 4.264 -3.501 1.00 82.25 110 SER A C 1
ATOM 900 O O . SER A 1 110 ? -16.648 3.296 -4.074 1.00 82.25 110 SER A O 1
ATOM 902 N N . GLU A 1 111 ? -14.902 4.658 -3.704 1.00 87.69 111 GLU A N 1
ATOM 903 C CA . GLU A 1 111 ? -14.013 3.974 -4.634 1.00 87.69 111 GLU A CA 1
ATOM 904 C C . GLU A 1 111 ? -13.633 2.572 -4.151 1.00 87.69 111 GLU A C 1
ATOM 906 O O . GLU A 1 111 ? -13.694 1.614 -4.916 1.00 87.69 111 GLU A O 1
ATOM 911 N N . TYR A 1 112 ? -13.323 2.412 -2.864 1.00 90.44 112 TYR A N 1
ATOM 912 C CA . TYR A 1 112 ? -13.078 1.096 -2.280 1.00 90.44 112 TYR A CA 1
ATOM 913 C C . TYR A 1 112 ? -14.287 0.163 -2.412 1.00 90.44 112 TYR A C 1
ATOM 915 O O . TYR A 1 112 ? -14.113 -1.017 -2.720 1.00 90.44 112 TYR A O 1
ATOM 923 N N . LEU A 1 113 ? -15.512 0.676 -2.258 1.00 88.62 113 LEU A N 1
ATOM 924 C CA . LEU A 1 113 ? -16.724 -0.108 -2.517 1.00 88.62 113 LEU A CA 1
ATOM 925 C C . LEU A 1 113 ? -16.825 -0.540 -3.987 1.00 88.62 113 LEU A C 1
ATOM 927 O O . LEU A 1 113 ? -17.168 -1.692 -4.256 1.00 88.62 113 LEU A O 1
ATOM 931 N N . GLU A 1 114 ? -16.506 0.341 -4.936 1.00 89.62 114 GLU A N 1
ATOM 932 C CA . GLU A 1 114 ? -16.482 -0.001 -6.363 1.00 89.62 114 GLU A CA 1
ATOM 933 C C . GLU A 1 114 ? -15.409 -1.042 -6.702 1.00 89.62 114 GLU A C 1
ATOM 935 O O . GLU A 1 114 ? -15.686 -1.974 -7.458 1.00 89.62 114 GLU A O 1
ATOM 940 N N . ILE A 1 115 ? -14.215 -0.947 -6.112 1.00 93.31 115 ILE A N 1
ATOM 941 C CA . ILE A 1 115 ? -13.148 -1.945 -6.275 1.00 93.31 115 ILE A CA 1
ATOM 942 C C . ILE A 1 115 ? -13.634 -3.320 -5.808 1.00 93.31 115 ILE A C 1
ATOM 944 O O . ILE A 1 115 ? -13.554 -4.290 -6.561 1.00 93.31 115 ILE A O 1
ATOM 948 N N . VAL A 1 116 ? -14.209 -3.400 -4.604 1.00 93.50 116 VAL A N 1
ATOM 949 C CA . VAL A 1 116 ? -14.760 -4.654 -4.068 1.00 93.50 116 VAL A CA 1
ATOM 950 C C . VAL A 1 116 ? -15.855 -5.203 -4.987 1.00 93.50 116 VAL A C 1
ATOM 952 O O . VAL A 1 116 ? -15.826 -6.381 -5.338 1.00 93.50 116 VAL A O 1
ATOM 955 N N . ARG A 1 117 ? -16.789 -4.358 -5.445 1.00 91.62 117 ARG A N 1
ATOM 956 C CA . ARG A 1 117 ? -17.853 -4.760 -6.385 1.00 91.62 117 ARG A CA 1
ATOM 957 C C . ARG A 1 117 ? -17.297 -5.301 -7.700 1.00 91.62 117 ARG A C 1
ATOM 959 O O . ARG A 1 117 ? -17.856 -6.255 -8.235 1.00 91.62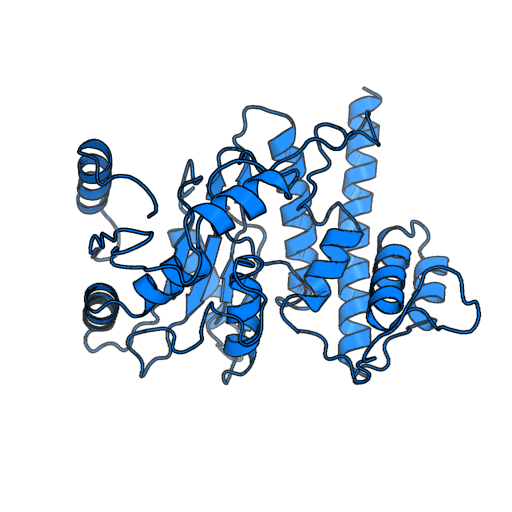 117 ARG A O 1
ATOM 966 N N . LYS A 1 118 ? -16.241 -4.691 -8.244 1.00 93.38 118 LYS A N 1
ATOM 967 C CA . LYS A 1 118 ? -15.601 -5.130 -9.492 1.00 93.38 118 LYS A CA 1
ATOM 968 C C . LYS A 1 118 ? -14.910 -6.478 -9.324 1.00 93.38 118 LYS A C 1
ATOM 970 O O . LYS A 1 118 ? -15.124 -7.350 -10.158 1.00 93.38 118 LYS A O 1
ATOM 975 N N . GLU A 1 119 ? -14.135 -6.674 -8.258 1.00 94.19 119 GLU A N 1
ATOM 976 C CA . GLU A 1 119 ? -13.461 -7.958 -8.021 1.00 94.19 119 GLU A CA 1
ATOM 977 C C . GLU A 1 119 ? -14.457 -9.092 -7.738 1.00 94.19 119 GLU A C 1
ATOM 979 O O . GLU A 1 119 ? -14.298 -10.184 -8.273 1.00 94.19 119 GLU A O 1
ATOM 984 N N . LEU A 1 120 ? -15.544 -8.828 -7.004 1.00 93.19 120 LEU A N 1
ATOM 985 C CA . LEU A 1 120 ? -16.597 -9.824 -6.752 1.00 93.19 120 LEU A CA 1
ATOM 986 C C . LEU A 1 120 ? -17.422 -10.200 -7.997 1.00 93.19 120 LEU A C 1
ATOM 988 O O . LEU A 1 120 ? -18.167 -11.174 -7.954 1.00 93.19 120 LEU A O 1
ATOM 992 N N . LYS A 1 121 ? -17.319 -9.445 -9.099 1.00 94.81 121 LYS A N 1
ATOM 993 C CA . LYS A 1 121 ? -17.933 -9.796 -10.393 1.00 94.81 121 LYS A CA 1
ATOM 994 C C . LYS A 1 121 ? -17.033 -10.668 -11.272 1.00 94.81 121 LYS A C 1
ATOM 996 O O . LYS A 1 121 ? -17.500 -11.138 -12.307 1.00 94.81 121 LYS A O 1
ATOM 1001 N N . LYS A 1 122 ? -15.755 -10.836 -10.918 1.00 94.12 122 LYS A N 1
ATOM 1002 C CA . LYS A 1 122 ? -14.819 -11.695 -11.656 1.00 94.12 122 LYS A CA 1
ATOM 1003 C C . LYS A 1 122 ? -15.047 -13.163 -11.298 1.00 94.12 122 LYS A C 1
ATOM 1005 O O . LYS A 1 122 ? -15.677 -13.468 -10.289 1.00 94.12 122 LYS A O 1
ATOM 1010 N N . ASP A 1 123 ? -14.519 -14.056 -12.130 1.00 91.50 123 ASP A N 1
ATOM 1011 C CA . ASP A 1 123 ? -14.544 -15.500 -11.898 1.00 91.50 123 ASP A CA 1
ATOM 1012 C C . ASP A 1 123 ? -13.111 -16.019 -11.663 1.00 91.50 123 ASP A C 1
ATOM 1014 O O . ASP A 1 123 ? -12.270 -15.870 -12.557 1.00 91.50 123 ASP A O 1
ATOM 1018 N N . PRO A 1 124 ? -12.791 -16.578 -10.480 1.00 91.38 124 PRO A N 1
ATOM 1019 C CA . PRO A 1 124 ? -13.647 -16.689 -9.292 1.00 91.38 124 PRO A CA 1
ATOM 1020 C C . PRO A 1 124 ? -13.852 -15.341 -8.560 1.00 91.38 124 PRO A C 1
ATOM 1022 O O . PRO A 1 124 ? -12.975 -14.470 -8.618 1.00 91.38 124 PRO A O 1
ATOM 1025 N N . PRO A 1 125 ? -14.965 -15.167 -7.816 1.00 93.44 125 PRO A N 1
ATOM 1026 C CA . PRO A 1 125 ? -15.264 -13.932 -7.093 1.00 93.44 125 PRO A CA 1
ATOM 1027 C C . PRO A 1 125 ? -14.466 -13.864 -5.788 1.00 93.44 125 PRO A C 1
ATOM 1029 O O . PRO A 1 125 ? -14.913 -14.313 -4.732 1.00 93.44 125 PRO A O 1
ATOM 1032 N N . ILE A 1 126 ? -13.261 -13.302 -5.859 1.00 94.81 126 ILE A N 1
ATOM 1033 C CA . ILE A 1 126 ? -12.373 -13.159 -4.702 1.00 94.81 126 ILE A CA 1
ATOM 1034 C C . ILE A 1 126 ? -12.391 -11.698 -4.234 1.00 94.81 126 ILE A C 1
ATOM 1036 O O . ILE A 1 126 ? -11.971 -10.820 -4.992 1.00 94.81 126 ILE A O 1
ATOM 1040 N N . PRO A 1 127 ? -12.844 -11.398 -3.001 1.00 94.56 127 PRO A N 1
ATOM 1041 C CA . PRO A 1 127 ? -12.746 -10.045 -2.474 1.00 94.56 127 PRO A CA 1
ATOM 1042 C C . PRO A 1 127 ? -11.268 -9.646 -2.319 1.00 94.56 127 PRO A C 1
ATOM 1044 O O . PRO A 1 127 ? -10.454 -10.476 -1.905 1.00 94.56 127 PRO A O 1
ATOM 1047 N N . PRO A 1 128 ? -10.899 -8.377 -2.580 1.00 96.38 128 PRO A N 1
ATOM 1048 C CA . PRO A 1 128 ? -9.555 -7.899 -2.294 1.00 96.38 128 PRO A CA 1
ATOM 1049 C C . PRO A 1 128 ? -9.241 -8.142 -0.818 1.00 96.38 128 PRO A C 1
ATOM 1051 O O . PRO A 1 128 ? -9.997 -7.711 0.048 1.00 96.38 128 PRO A O 1
ATOM 1054 N N . THR A 1 129 ? -8.135 -8.807 -0.511 1.00 96.75 129 THR A N 1
ATOM 1055 C CA . THR A 1 129 ? -7.608 -8.878 0.857 1.00 96.75 129 THR A CA 1
ATOM 1056 C C . THR A 1 129 ? -6.879 -7.589 1.213 1.00 96.75 129 THR A C 1
ATOM 1058 O O . THR A 1 129 ? -6.930 -7.138 2.354 1.00 96.75 129 THR A O 1
ATOM 1061 N N . LEU A 1 130 ? -6.216 -6.990 0.226 1.00 95.00 130 LEU A N 1
ATOM 1062 C CA . LEU A 1 130 ? -5.450 -5.760 0.340 1.00 95.00 130 LEU A CA 1
ATOM 1063 C C . LEU A 1 130 ? -5.824 -4.830 -0.813 1.00 95.00 130 LEU A C 1
ATOM 1065 O O . LEU A 1 130 ? -5.823 -5.251 -1.970 1.00 95.00 130 LEU A O 1
ATOM 1069 N N . MET A 1 131 ? -6.096 -3.562 -0.515 1.00 94.81 131 MET A N 1
ATOM 1070 C CA . MET A 1 131 ? -6.288 -2.554 -1.557 1.00 94.81 131 MET A CA 1
ATOM 1071 C C . MET A 1 131 ? -5.805 -1.168 -1.144 1.00 94.81 131 MET A C 1
ATOM 1073 O O . MET A 1 131 ? -5.827 -0.812 0.030 1.00 94.81 131 MET A O 1
ATOM 1077 N N . SER A 1 132 ? -5.365 -0.375 -2.113 1.00 93.81 132 SER A N 1
ATOM 1078 C CA . SER A 1 132 ? -5.059 1.046 -1.940 1.00 93.81 132 SER A CA 1
ATOM 1079 C C . SER A 1 132 ? -5.265 1.754 -3.269 1.00 93.81 132 SER A C 1
ATOM 1081 O O . SER A 1 132 ? -4.971 1.178 -4.310 1.00 93.81 132 SER A O 1
ATOM 1083 N N . THR A 1 133 ? -5.761 2.987 -3.234 1.00 91.31 133 THR A N 1
ATOM 1084 C CA . THR A 1 133 ? -5.770 3.890 -4.398 1.00 91.31 133 THR A CA 1
ATOM 1085 C C . THR A 1 133 ? -4.564 4.829 -4.403 1.00 91.31 133 THR A C 1
ATOM 1087 O O . THR A 1 133 ? -4.410 5.646 -5.298 1.00 91.31 133 THR A O 1
ATOM 1090 N N . GLY A 1 134 ? -3.687 4.719 -3.401 1.00 89.62 134 GLY A N 1
ATOM 1091 C CA . GLY A 1 134 ? -2.518 5.568 -3.246 1.00 89.62 134 GLY A CA 1
ATOM 1092 C C . GLY A 1 134 ? -2.814 6.943 -2.642 1.00 89.62 134 GLY A C 1
ATOM 1093 O O . GLY A 1 134 ? -3.760 7.102 -1.866 1.00 89.62 134 GLY A O 1
ATOM 1094 N N . TYR A 1 135 ? -1.946 7.914 -2.932 1.00 86.44 135 TYR A N 1
ATOM 1095 C CA . TYR A 1 135 ? -2.075 9.303 -2.497 1.00 86.44 135 TYR A CA 1
ATOM 1096 C C . TYR A 1 135 ? -1.620 10.272 -3.592 1.00 86.44 135 TYR A C 1
ATOM 1098 O O . TYR A 1 135 ? -0.680 9.990 -4.333 1.00 86.44 135 TYR A O 1
ATOM 1106 N N . GLU A 1 136 ? -2.222 11.453 -3.606 1.00 84.88 136 GLU A N 1
ATOM 1107 C CA . GLU A 1 136 ? -1.770 12.619 -4.359 1.00 84.88 136 GLU A CA 1
ATOM 1108 C C . GLU A 1 136 ? -1.348 13.736 -3.409 1.00 84.88 136 GLU A C 1
ATOM 1110 O O . GLU A 1 136 ? -1.813 13.830 -2.271 1.00 84.88 136 GLU A O 1
ATOM 1115 N N . LEU A 1 137 ? -0.464 14.611 -3.877 1.00 81.06 137 LEU A N 1
ATOM 1116 C CA . LEU A 1 137 ? -0.144 15.842 -3.165 1.00 81.06 137 LEU A CA 1
ATOM 1117 C C . LEU A 1 137 ? -1.137 16.953 -3.501 1.00 81.06 137 LEU A C 1
ATOM 1119 O O . LEU A 1 137 ? -1.728 16.965 -4.577 1.00 81.06 137 LEU A O 1
ATOM 1123 N N . THR A 1 138 ? -1.280 17.923 -2.595 1.00 78.12 138 THR A N 1
ATOM 1124 C CA . THR A 1 138 ? -2.129 19.098 -2.833 1.00 78.12 138 THR A CA 1
ATOM 1125 C C . THR A 1 138 ? -1.822 19.768 -4.182 1.00 78.12 138 THR A C 1
ATOM 1127 O O . THR A 1 138 ? -0.666 19.962 -4.566 1.00 78.12 138 THR A O 1
ATOM 1130 N N . HIS A 1 139 ? -2.881 20.149 -4.902 1.00 66.31 139 HIS A N 1
ATOM 1131 C CA . HIS A 1 139 ? -2.835 20.582 -6.307 1.00 66.31 139 HIS A CA 1
ATOM 1132 C C . HIS A 1 139 ? -2.102 21.913 -6.570 1.00 66.31 139 HIS A C 1
ATOM 1134 O O . HIS A 1 139 ? -1.970 22.337 -7.714 1.00 66.31 139 HIS A O 1
ATOM 1140 N N . GLU A 1 140 ? -1.598 22.594 -5.541 1.00 60.91 140 GLU A N 1
ATOM 1141 C CA . GLU A 1 140 ? -1.064 23.959 -5.653 1.00 60.91 140 GLU A CA 1
ATOM 1142 C C . GLU A 1 140 ? 0.353 24.040 -6.265 1.00 60.91 140 GLU A C 1
ATOM 1144 O O . GLU A 1 140 ? 0.887 25.133 -6.455 1.00 60.91 140 GLU A O 1
ATOM 1149 N N . LYS A 1 141 ? 1.011 22.910 -6.565 1.00 61.78 141 LYS A N 1
ATOM 1150 C CA . LYS A 1 141 ? 2.424 22.866 -6.999 1.00 61.78 141 LYS A CA 1
ATOM 1151 C C . LYS A 1 141 ? 2.686 21.752 -8.013 1.00 61.78 141 LYS A C 1
ATOM 1153 O O . LYS A 1 141 ? 1.984 20.751 -7.997 1.00 61.78 141 LYS A O 1
ATOM 1158 N N . LYS A 1 142 ? 3.775 21.840 -8.799 1.00 63.81 142 LYS A N 1
ATOM 1159 C CA . LYS A 1 142 ? 4.268 20.784 -9.728 1.00 63.81 142 LYS A CA 1
ATOM 1160 C C . LYS A 1 142 ? 4.426 19.385 -9.098 1.00 63.81 142 LYS A C 1
ATOM 1162 O O . LYS A 1 142 ? 4.569 18.408 -9.820 1.00 63.81 142 LYS A O 1
ATOM 1167 N N . GLN A 1 143 ? 4.384 19.272 -7.770 1.00 68.50 143 GLN A N 1
ATOM 1168 C CA . GLN A 1 143 ? 4.466 17.988 -7.079 1.00 68.50 143 GLN A CA 1
ATOM 1169 C C . GLN A 1 143 ? 3.232 17.092 -7.274 1.00 68.50 143 GLN A C 1
ATOM 1171 O O . GLN A 1 143 ? 3.381 15.881 -7.147 1.00 68.50 143 GLN A O 1
ATOM 1176 N N . HIS A 1 144 ? 2.055 17.645 -7.608 1.00 74.19 144 HIS A N 1
ATOM 1177 C CA . HIS A 1 144 ? 0.881 16.820 -7.931 1.00 74.19 144 HIS A CA 1
ATOM 1178 C C . HIS A 1 144 ? 1.120 15.971 -9.188 1.00 74.19 144 HIS A C 1
ATOM 1180 O O . HIS A 1 144 ? 0.767 14.798 -9.195 1.00 74.19 144 HIS A O 1
ATOM 1186 N N . LEU A 1 145 ? 1.802 16.533 -10.200 1.00 74.06 145 LEU A N 1
ATOM 1187 C CA . LEU A 1 145 ? 2.204 15.793 -11.398 1.00 74.06 145 LEU A CA 1
ATOM 1188 C C . LEU A 1 145 ? 3.077 14.613 -10.990 1.00 74.06 145 LEU A C 1
ATOM 1190 O O . LEU A 1 145 ? 2.737 13.479 -11.268 1.00 74.06 145 LEU A O 1
ATOM 1194 N N . ALA A 1 146 ? 4.142 14.848 -10.225 1.00 73.19 146 ALA A N 1
ATOM 1195 C CA . ALA A 1 146 ? 5.011 13.770 -9.763 1.00 73.19 146 ALA A CA 1
ATOM 1196 C C . ALA A 1 146 ? 4.306 12.677 -8.950 1.00 73.19 146 ALA A C 1
ATOM 1198 O O . ALA A 1 146 ? 4.678 11.512 -9.070 1.00 73.19 146 ALA A O 1
ATOM 1199 N N . SER A 1 147 ? 3.319 13.027 -8.119 1.00 78.81 147 SER A N 1
ATOM 1200 C CA . SER A 1 147 ? 2.518 12.014 -7.426 1.00 78.81 147 SER A CA 1
ATOM 1201 C C . SER A 1 147 ? 1.591 11.251 -8.371 1.00 78.81 147 SER A C 1
ATOM 1203 O O . SER A 1 147 ? 1.466 10.047 -8.213 1.00 78.81 147 SER A O 1
ATOM 1205 N N . ASP A 1 148 ? 0.998 11.905 -9.370 1.00 81.88 148 ASP A N 1
ATOM 1206 C CA . ASP A 1 148 ? 0.178 11.231 -10.385 1.00 81.88 148 ASP A CA 1
ATOM 1207 C C . ASP A 1 148 ? 1.025 10.252 -11.219 1.00 81.88 148 ASP A C 1
ATOM 1209 O O . ASP A 1 148 ? 0.696 9.074 -11.343 1.00 81.88 148 ASP A O 1
ATOM 1213 N N . LEU A 1 149 ? 2.207 10.692 -11.664 1.00 80.81 149 LEU A N 1
ATOM 1214 C CA . LEU A 1 149 ? 3.195 9.850 -12.348 1.00 80.81 149 LEU A CA 1
ATOM 1215 C C . LEU A 1 149 ? 3.568 8.605 -11.526 1.00 80.81 149 LEU A C 1
ATOM 1217 O O . LEU A 1 149 ? 3.616 7.485 -12.037 1.00 80.81 149 LEU A O 1
ATOM 1221 N N . ASP A 1 150 ? 3.826 8.804 -10.232 1.00 84.62 150 ASP A N 1
ATOM 1222 C CA . ASP A 1 150 ? 4.121 7.733 -9.284 1.00 84.62 150 ASP A CA 1
ATOM 1223 C C . ASP A 1 150 ? 2.972 6.719 -9.176 1.00 84.62 150 ASP A C 1
ATOM 1225 O O . ASP A 1 150 ? 3.210 5.509 -9.183 1.00 84.62 150 ASP A O 1
ATOM 1229 N N . LEU A 1 151 ? 1.729 7.203 -9.097 1.00 87.94 151 LEU A N 1
ATOM 1230 C CA . LEU A 1 151 ? 0.533 6.364 -9.015 1.00 87.94 151 LEU A CA 1
ATOM 1231 C C . LEU A 1 151 ? 0.338 5.518 -10.268 1.00 87.94 151 LEU A C 1
ATOM 1233 O O . LEU A 1 151 ? 0.049 4.328 -10.150 1.00 87.94 151 LEU A O 1
ATOM 1237 N N . GLN A 1 152 ? 0.548 6.104 -11.443 1.00 87.81 152 GLN A N 1
ATOM 1238 C CA . GLN A 1 152 ? 0.401 5.423 -12.728 1.00 87.81 152 GLN A CA 1
ATOM 1239 C C . GLN A 1 152 ? 1.399 4.265 -12.863 1.00 87.81 152 GLN A C 1
ATOM 1241 O O . GLN A 1 152 ? 1.020 3.146 -13.204 1.00 87.81 152 GLN A O 1
ATOM 1246 N N . ILE A 1 153 ? 2.663 4.490 -12.486 1.00 88.50 153 ILE A N 1
ATOM 1247 C CA . ILE A 1 153 ? 3.690 3.435 -12.478 1.00 88.50 153 ILE A CA 1
ATOM 1248 C C . ILE A 1 153 ? 3.340 2.324 -11.479 1.00 88.50 153 ILE A C 1
ATOM 1250 O O . ILE A 1 153 ? 3.521 1.143 -11.778 1.00 88.50 153 ILE A O 1
ATOM 1254 N N . ARG A 1 154 ? 2.844 2.672 -10.283 1.00 90.31 154 ARG A N 1
ATOM 1255 C CA . ARG A 1 154 ? 2.403 1.664 -9.303 1.00 90.31 154 ARG A CA 1
ATOM 1256 C C . ARG A 1 154 ? 1.245 0.842 -9.851 1.00 90.31 154 ARG A C 1
ATOM 1258 O O . ARG A 1 154 ? 1.291 -0.378 -9.766 1.00 90.31 154 ARG A O 1
ATOM 1265 N N . ALA A 1 155 ? 0.231 1.479 -10.421 1.00 90.12 155 ALA A N 1
ATOM 1266 C CA . ALA A 1 155 ? -0.906 0.755 -10.962 1.00 90.12 155 ALA A CA 1
ATOM 1267 C C . ALA A 1 155 ? -0.486 -0.219 -12.072 1.00 90.12 155 ALA A C 1
ATOM 1269 O O . ALA A 1 155 ? -0.874 -1.380 -12.008 1.00 90.12 155 ALA A O 1
ATOM 1270 N N . ALA A 1 156 ? 0.394 0.197 -12.989 1.00 89.06 156 ALA A N 1
ATOM 1271 C CA . ALA A 1 156 ? 0.942 -0.682 -14.025 1.00 89.06 156 ALA A CA 1
ATOM 1272 C C . ALA A 1 156 ? 1.671 -1.908 -13.438 1.00 89.06 156 ALA A C 1
ATOM 1274 O O . ALA A 1 156 ? 1.422 -3.041 -13.833 1.00 89.06 156 ALA A O 1
ATOM 1275 N N . LEU A 1 157 ? 2.516 -1.722 -12.415 1.00 89.94 157 LEU A N 1
ATOM 1276 C CA . LEU A 1 157 ? 3.141 -2.853 -11.708 1.00 89.94 157 LEU A CA 1
ATOM 1277 C C . LEU A 1 157 ? 2.097 -3.797 -11.083 1.00 89.94 157 LEU A C 1
ATOM 1279 O O . LEU A 1 157 ? 2.261 -5.019 -11.105 1.00 89.94 157 LEU A O 1
ATOM 1283 N N . ALA A 1 158 ? 1.036 -3.229 -10.505 1.00 91.75 158 ALA A N 1
ATOM 1284 C CA . ALA A 1 158 ? -0.011 -3.975 -9.819 1.00 91.75 158 ALA A CA 1
ATOM 1285 C C . ALA A 1 158 ? -0.966 -4.728 -10.756 1.00 91.75 158 ALA A C 1
ATOM 1287 O O . ALA A 1 158 ? -1.610 -5.673 -10.294 1.00 91.75 158 ALA A O 1
ATOM 1288 N N . GLU A 1 159 ? -1.048 -4.350 -12.037 1.00 90.75 159 GLU A N 1
ATOM 1289 C CA . GLU A 1 159 ? -1.787 -5.105 -13.058 1.00 90.75 159 GLU A CA 1
ATOM 1290 C C . GLU A 1 159 ? -1.193 -6.500 -13.265 1.00 90.75 159 GLU A C 1
ATOM 1292 O O . GLU A 1 159 ? -1.939 -7.468 -13.415 1.00 90.75 159 GLU A O 1
ATOM 1297 N N . VAL A 1 160 ? 0.138 -6.614 -13.198 1.00 89.69 160 VAL A N 1
ATOM 1298 C CA . VAL A 1 160 ? 0.836 -7.904 -13.254 1.00 89.69 160 VAL A CA 1
ATOM 1299 C C . VAL A 1 160 ? 0.738 -8.620 -11.915 1.00 89.69 160 VAL A C 1
ATOM 1301 O O . VAL A 1 160 ? 0.249 -9.746 -11.840 1.00 89.69 160 VAL A O 1
ATOM 1304 N N . ASN A 1 161 ? 1.176 -7.964 -10.838 1.00 89.38 161 ASN A N 1
ATOM 1305 C CA . ASN A 1 161 ? 1.084 -8.521 -9.496 1.00 89.38 161 ASN A CA 1
ATOM 1306 C C . ASN A 1 161 ? 0.969 -7.404 -8.457 1.00 89.38 161 ASN A C 1
ATOM 1308 O O . ASN A 1 161 ? 1.898 -6.622 -8.236 1.00 89.38 161 ASN A O 1
ATOM 1312 N N . GLY A 1 162 ? -0.163 -7.376 -7.750 1.00 90.00 162 GLY A N 1
ATOM 1313 C CA . GLY A 1 162 ? -0.456 -6.375 -6.727 1.00 90.00 162 GLY A CA 1
ATOM 1314 C C . GLY A 1 162 ? 0.576 -6.297 -5.600 1.00 90.00 162 GLY A C 1
ATOM 1315 O O . GLY A 1 162 ? 0.625 -5.291 -4.910 1.00 90.00 162 GLY A O 1
ATOM 1316 N N . LEU A 1 163 ? 1.436 -7.300 -5.399 1.00 90.50 163 LEU A N 1
ATOM 1317 C CA . LEU A 1 163 ? 2.494 -7.244 -4.388 1.00 90.50 163 LEU A CA 1
ATOM 1318 C C . LEU A 1 163 ? 3.792 -6.570 -4.860 1.00 90.50 163 LEU A C 1
ATOM 1320 O O . LEU A 1 163 ? 4.647 -6.310 -4.009 1.00 90.50 163 LEU A O 1
ATOM 1324 N N . PHE A 1 164 ? 3.946 -6.254 -6.151 1.00 88.50 164 PHE A N 1
ATOM 1325 C CA . PHE A 1 164 ? 5.138 -5.576 -6.684 1.00 88.50 164 PHE A CA 1
ATOM 1326 C C . PHE A 1 164 ? 5.170 -4.065 -6.426 1.00 88.50 164 PHE A C 1
ATOM 1328 O O . PHE A 1 164 ? 6.179 -3.410 -6.696 1.00 88.50 164 PHE A O 1
ATOM 1335 N N . VAL A 1 165 ? 4.100 -3.501 -5.865 1.00 87.88 165 VAL A N 1
ATOM 1336 C CA . VAL A 1 165 ? 4.043 -2.088 -5.484 1.00 87.88 165 VAL A CA 1
ATOM 1337 C C . VAL A 1 165 ? 4.357 -1.886 -4.013 1.00 87.88 165 VAL A C 1
ATOM 1339 O O . VAL A 1 165 ? 3.956 -2.660 -3.148 1.00 87.88 165 VAL A O 1
ATOM 1342 N N . TYR A 1 166 ? 4.992 -0.766 -3.682 1.00 83.44 166 TYR A N 1
ATOM 1343 C CA . TYR A 1 166 ? 4.986 -0.313 -2.296 1.00 83.44 166 TYR A CA 1
ATOM 1344 C C . TYR A 1 166 ? 3.585 0.219 -1.949 1.00 83.44 166 TYR A C 1
ATOM 1346 O O . TYR A 1 166 ? 3.122 1.183 -2.556 1.00 83.44 166 TYR A O 1
ATOM 1354 N N . TYR A 1 167 ? 2.903 -0.392 -0.979 1.00 85.44 167 TYR A N 1
ATOM 1355 C CA . TYR A 1 167 ? 1.639 0.143 -0.470 1.00 85.44 167 TYR A CA 1
ATOM 1356 C C . TYR A 1 167 ? 1.932 1.332 0.440 1.00 85.44 167 TYR A C 1
ATOM 1358 O O . TYR A 1 167 ? 2.668 1.177 1.419 1.00 85.44 167 TYR A O 1
ATOM 1366 N N . PRO A 1 168 ? 1.404 2.521 0.126 1.00 74.25 168 PRO A N 1
ATOM 1367 C CA . PRO A 1 168 ? 1.792 3.715 0.837 1.00 74.25 168 PRO A CA 1
ATOM 1368 C C . PRO A 1 168 ? 1.237 3.699 2.259 1.00 74.25 168 PRO A C 1
ATOM 1370 O O . PRO A 1 168 ? 0.048 3.498 2.492 1.00 74.25 168 PRO A O 1
ATOM 1373 N N . GLU A 1 169 ? 2.122 3.964 3.216 1.00 69.25 169 GLU A N 1
ATOM 1374 C CA . GLU A 1 169 ? 1.776 4.093 4.629 1.00 69.25 169 GLU A CA 1
ATOM 1375 C C . GLU A 1 169 ? 0.683 5.141 4.931 1.00 69.25 169 GLU A C 1
ATOM 1377 O O . GLU A 1 169 ? -0.058 4.872 5.870 1.00 69.25 169 GLU A O 1
ATOM 1382 N N . PRO A 1 170 ? 0.431 6.223 4.155 1.00 62.19 170 PRO A N 1
ATOM 1383 C CA . PRO A 1 170 ? -0.720 7.080 4.442 1.00 62.19 170 PRO A CA 1
ATOM 1384 C C . PRO A 1 170 ? -2.089 6.475 4.106 1.00 62.19 170 PRO A C 1
ATOM 1386 O O . PRO A 1 170 ? -3.085 7.064 4.517 1.00 62.19 170 PRO A O 1
ATOM 1389 N N . ASN A 1 171 ? -2.179 5.370 3.349 1.00 82.56 171 ASN A N 1
ATOM 1390 C CA . ASN A 1 171 ? -3.468 4.834 2.900 1.00 82.56 171 ASN A CA 1
ATOM 1391 C C . ASN A 1 171 ? -3.388 3.391 2.381 1.00 82.56 171 ASN A C 1
ATOM 1393 O O . ASN A 1 171 ? -2.924 3.153 1.262 1.00 82.56 171 ASN A O 1
ATOM 1397 N N . PHE A 1 172 ? -3.935 2.438 3.135 1.00 89.56 172 PHE A N 1
ATOM 1398 C CA . PHE A 1 172 ? -4.276 1.117 2.602 1.00 89.56 172 PHE A CA 1
ATOM 1399 C C . PHE A 1 172 ? -5.376 0.430 3.423 1.00 89.56 172 PHE A C 1
ATOM 1401 O O . PHE A 1 172 ? -5.527 0.668 4.623 1.00 89.56 172 PHE A O 1
ATOM 1408 N N . CYS A 1 173 ? -6.138 -0.437 2.761 1.00 93.25 173 CYS A N 1
ATOM 1409 C CA . CYS A 1 173 ? -7.208 -1.235 3.339 1.00 93.25 173 CYS A CA 1
ATOM 1410 C C . CYS A 1 173 ? -6.817 -2.705 3.429 1.00 93.25 173 CYS A C 1
ATOM 1412 O O . CYS A 1 173 ? -6.293 -3.266 2.467 1.00 93.25 173 CYS A O 1
ATOM 1414 N N . VAL A 1 174 ? -7.155 -3.341 4.548 1.00 95.88 174 VAL A N 1
ATOM 1415 C CA . VAL A 1 174 ? -6.980 -4.784 4.749 1.00 95.88 174 VAL A CA 1
ATOM 1416 C C . VAL A 1 174 ? -8.297 -5.411 5.174 1.00 95.88 174 VAL A C 1
ATOM 1418 O O . VAL A 1 174 ? -8.962 -4.909 6.081 1.00 95.88 174 VAL A O 1
ATOM 1421 N N . LEU A 1 175 ? -8.669 -6.506 4.519 1.00 96.00 175 LEU A N 1
ATOM 1422 C CA . LEU A 1 175 ? -9.849 -7.292 4.855 1.00 96.00 175 LEU A CA 1
ATOM 1423 C C . LEU A 1 175 ? -9.672 -7.939 6.234 1.00 96.00 175 LEU A C 1
ATOM 1425 O O . LEU A 1 175 ? -8.643 -8.546 6.535 1.00 96.00 175 LEU A O 1
ATOM 1429 N N . VAL A 1 176 ? -10.689 -7.830 7.077 1.00 95.44 176 VAL A N 1
ATOM 1430 C CA . VAL A 1 176 ? -10.778 -8.565 8.337 1.00 95.44 176 VAL A CA 1
ATOM 1431 C C . VAL A 1 176 ? -11.383 -9.936 8.045 1.00 95.44 176 VAL A C 1
ATOM 1433 O O . VAL A 1 176 ? -12.468 -10.003 7.465 1.00 95.44 176 VAL A O 1
ATOM 1436 N N . ASP A 1 177 ? -10.723 -11.014 8.474 1.00 92.50 177 ASP A N 1
ATOM 1437 C CA . ASP A 1 177 ? -11.217 -12.383 8.267 1.00 92.50 177 ASP A CA 1
ATOM 1438 C C . ASP A 1 177 ? -12.613 -12.576 8.865 1.00 92.50 177 ASP A C 1
ATOM 1440 O O . ASP A 1 177 ? -12.899 -12.083 9.959 1.00 92.50 177 ASP A O 1
ATOM 1444 N N . GLU A 1 178 ? -13.484 -13.296 8.156 1.00 89.19 178 GLU A N 1
ATOM 1445 C CA . GLU A 1 178 ? -14.924 -13.436 8.445 1.00 89.19 178 GLU A CA 1
ATOM 1446 C C . GLU A 1 178 ? -15.220 -13.889 9.887 1.00 89.19 178 GLU A C 1
ATOM 1448 O O . GLU A 1 178 ? -16.170 -13.419 10.515 1.00 89.19 178 GLU A O 1
ATOM 1453 N N . GLU A 1 179 ? -14.357 -14.732 10.451 1.00 89.81 179 GLU A N 1
ATOM 1454 C CA . GLU A 1 179 ? -14.499 -15.299 11.797 1.00 89.81 179 GLU A CA 1
ATOM 1455 C C . GLU A 1 179 ? -13.829 -14.457 12.899 1.00 89.81 179 GLU A C 1
ATOM 1457 O O . GLU A 1 179 ? -13.906 -14.786 14.084 1.00 89.81 179 GLU A O 1
ATOM 1462 N N . LYS A 1 180 ? -13.150 -13.364 12.534 1.00 93.44 180 LYS A N 1
ATOM 1463 C CA . LYS A 1 180 ? -12.306 -12.569 13.438 1.00 93.44 180 LYS A CA 1
ATOM 1464 C C . LYS A 1 180 ? -12.804 -11.144 13.568 1.00 93.44 180 LYS A C 1
ATOM 1466 O O . LYS A 1 180 ? -13.184 -10.528 12.588 1.00 93.44 180 LYS A O 1
ATOM 1471 N N . ASN A 1 181 ? -12.717 -10.555 14.754 1.00 94.44 181 ASN A N 1
ATOM 1472 C CA . ASN A 1 181 ? -13.125 -9.157 14.959 1.00 94.44 181 ASN A CA 1
ATOM 1473 C C . ASN A 1 181 ? -11.971 -8.152 14.791 1.00 94.44 181 ASN A C 1
ATOM 1475 O O . ASN A 1 181 ? -12.093 -6.994 15.179 1.00 94.44 181 ASN A O 1
ATOM 1479 N N . THR A 1 182 ? -10.833 -8.607 14.270 1.00 95.31 182 THR A N 1
ATOM 1480 C CA . THR A 1 182 ? -9.624 -7.816 14.028 1.00 95.31 182 THR A CA 1
ATOM 1481 C C . THR A 1 182 ? -8.718 -8.532 13.024 1.00 95.31 182 THR A C 1
ATOM 1483 O O . THR A 1 182 ? -8.977 -9.677 12.654 1.00 95.31 182 THR A O 1
ATOM 1486 N N . ILE A 1 183 ? -7.656 -7.855 12.599 1.00 94.88 183 ILE A N 1
ATOM 1487 C CA . ILE A 1 183 ? -6.552 -8.419 11.824 1.00 94.88 183 ILE A CA 1
ATOM 1488 C C . ILE A 1 183 ? -5.565 -9.043 12.815 1.00 94.88 183 ILE A C 1
ATOM 1490 O O . ILE A 1 183 ? -4.989 -8.335 13.647 1.00 94.88 183 ILE A O 1
ATOM 1494 N N . GLU A 1 184 ? -5.388 -10.363 12.754 1.00 94.56 184 GLU A N 1
ATOM 1495 C CA . GLU A 1 184 ? -4.518 -11.097 13.684 1.00 94.56 184 GLU A CA 1
ATOM 1496 C C . GLU A 1 184 ? -3.030 -10.900 13.365 1.00 94.56 184 GLU A C 1
ATOM 1498 O O . GLU A 1 184 ? -2.195 -10.905 14.269 1.00 94.56 184 GLU A O 1
ATOM 1503 N N . GLU A 1 185 ? -2.697 -10.645 12.101 1.00 95.31 185 GLU A N 1
ATOM 1504 C CA . GLU A 1 185 ? -1.351 -10.298 11.657 1.00 95.31 185 GLU A CA 1
ATOM 1505 C C . GLU A 1 185 ? -0.865 -8.994 12.280 1.00 95.31 185 GLU A C 1
ATOM 1507 O O . GLU A 1 185 ? -1.648 -8.098 12.611 1.00 95.31 185 GLU A O 1
ATOM 1512 N N . SER A 1 186 ? 0.454 -8.878 12.422 1.00 93.06 186 SER A N 1
ATOM 1513 C CA . SER A 1 186 ? 1.072 -7.782 13.161 1.00 93.06 186 SER A CA 1
ATOM 1514 C C . SER A 1 186 ? 1.778 -6.770 12.263 1.00 93.06 186 SER A C 1
ATOM 1516 O O . SER A 1 186 ? 2.410 -7.123 11.268 1.00 93.06 186 SER A O 1
ATOM 1518 N N . PHE A 1 187 ? 1.739 -5.504 12.670 1.00 90.38 187 PHE A N 1
ATOM 1519 C CA . PHE A 1 187 ? 2.586 -4.441 12.131 1.00 90.38 187 PHE A CA 1
ATOM 1520 C C . PHE A 1 187 ? 4.030 -4.506 12.651 1.00 90.38 187 PHE A C 1
ATOM 1522 O O . PHE A 1 187 ? 4.919 -3.860 12.093 1.00 90.38 187 PHE A O 1
ATOM 1529 N N . ILE A 1 188 ? 4.273 -5.280 13.713 1.00 87.69 188 ILE A N 1
ATOM 1530 C CA . ILE A 1 188 ? 5.555 -5.360 14.407 1.00 87.69 188 ILE A CA 1
ATOM 1531 C C . ILE A 1 188 ? 6.427 -6.441 13.770 1.00 87.69 188 ILE A C 1
ATOM 1533 O O . ILE A 1 188 ? 6.100 -7.631 13.759 1.00 87.69 188 ILE A O 1
ATOM 1537 N N . LYS A 1 189 ? 7.607 -6.043 13.284 1.00 80.94 189 LYS A N 1
ATOM 1538 C CA . LYS A 1 189 ? 8.593 -6.996 12.762 1.00 80.94 189 LYS A CA 1
ATOM 1539 C C . LYS A 1 189 ? 9.439 -7.570 13.896 1.00 80.94 189 LYS A C 1
ATOM 1541 O O . LYS A 1 189 ? 10.243 -6.859 14.498 1.00 80.94 189 LYS A O 1
ATOM 1546 N N . LYS A 1 190 ? 9.342 -8.883 14.126 1.00 77.81 190 LYS A N 1
ATOM 1547 C CA . LYS A 1 190 ? 10.207 -9.592 15.085 1.00 77.81 190 LYS A CA 1
ATOM 1548 C C . LYS A 1 190 ? 11.692 -9.421 14.727 1.00 77.81 190 LYS A C 1
ATOM 1550 O O . LYS A 1 190 ? 12.071 -9.527 13.561 1.00 77.81 190 LYS A O 1
ATOM 1555 N N . GLY A 1 191 ? 12.533 -9.191 15.738 1.00 68.00 191 GLY A N 1
ATOM 1556 C CA . GLY A 1 191 ? 13.995 -9.167 15.597 1.00 68.00 191 GLY A CA 1
ATOM 1557 C C . GLY A 1 191 ? 14.595 -7.892 14.991 1.00 68.00 191 GLY A C 1
ATOM 1558 O O . GLY A 1 191 ? 15.764 -7.906 14.609 1.00 68.00 191 GLY A O 1
ATOM 1559 N N . ARG A 1 192 ? 13.836 -6.793 14.883 1.00 68.38 192 ARG A N 1
ATOM 1560 C CA . ARG A 1 192 ? 14.406 -5.488 14.519 1.00 68.38 192 ARG A CA 1
ATOM 1561 C C . ARG A 1 192 ? 15.128 -4.822 15.684 1.00 68.38 192 ARG A C 1
ATOM 1563 O O . ARG A 1 192 ? 14.785 -5.016 16.846 1.00 68.38 192 ARG A O 1
ATOM 1570 N N . SER A 1 193 ? 16.119 -3.999 15.348 1.00 65.50 193 SER A N 1
ATOM 1571 C CA . SER A 1 193 ? 16.763 -3.107 16.310 1.00 65.50 193 SER A CA 1
ATOM 1572 C C . SER A 1 193 ? 15.739 -2.138 16.903 1.00 65.50 193 SER A C 1
ATOM 1574 O O . SER A 1 193 ? 14.870 -1.633 16.189 1.00 65.50 193 SER A O 1
ATOM 1576 N N . LYS A 1 194 ? 15.862 -1.854 18.206 1.00 62.84 194 LYS A N 1
ATOM 1577 C CA . LYS A 1 194 ? 14.998 -0.890 18.896 1.00 62.84 194 LYS A CA 1
ATOM 1578 C C . LYS A 1 194 ? 15.004 0.457 18.158 1.00 62.84 194 LYS A C 1
ATOM 1580 O O . LYS A 1 194 ? 16.072 0.991 17.861 1.00 62.84 194 LYS A O 1
ATOM 1585 N N . GLY A 1 195 ? 13.817 0.996 17.871 1.00 60.75 195 GLY A N 1
ATOM 1586 C CA . GLY A 1 195 ? 13.639 2.283 17.185 1.00 60.75 195 GLY A CA 1
ATOM 1587 C C . GLY A 1 195 ? 13.498 2.233 15.658 1.00 60.75 195 GLY A C 1
ATOM 1588 O O . GLY A 1 195 ? 13.382 3.294 15.047 1.00 60.75 195 GLY A O 1
ATOM 1589 N N . ASP A 1 196 ? 13.482 1.050 15.031 1.00 68.44 196 ASP A N 1
ATOM 1590 C CA . ASP A 1 196 ? 13.193 0.897 13.593 1.00 68.44 196 ASP A CA 1
ATOM 1591 C C . ASP A 1 196 ? 11.700 0.631 13.317 1.00 68.44 196 ASP A C 1
ATOM 1593 O O . ASP A 1 196 ? 11.262 -0.514 13.151 1.00 68.44 196 ASP A O 1
ATOM 1597 N N . TYR A 1 197 ? 10.938 1.720 13.205 1.00 72.69 197 TYR A N 1
ATOM 1598 C CA . TYR A 1 197 ? 9.492 1.709 12.952 1.00 72.69 197 TYR A CA 1
ATOM 1599 C C . TYR A 1 197 ? 9.103 1.804 11.467 1.00 72.69 197 TYR A C 1
ATOM 1601 O O . TYR A 1 197 ? 7.983 2.185 11.161 1.00 72.69 197 TYR A O 1
ATOM 1609 N N . THR A 1 198 ? 10.003 1.494 10.529 1.00 75.88 198 THR A N 1
ATOM 1610 C CA . THR A 1 198 ? 9.759 1.707 9.084 1.00 75.88 198 THR A CA 1
ATOM 1611 C C . THR A 1 198 ? 9.045 0.537 8.392 1.00 75.88 198 THR A C 1
ATOM 1613 O O . THR A 1 198 ? 9.193 -0.604 8.822 1.00 75.88 198 THR A O 1
ATOM 1616 N N . MET A 1 199 ? 8.391 0.742 7.246 1.00 79.44 199 MET A N 1
ATOM 1617 C CA . MET A 1 199 ? 7.861 -0.352 6.409 1.00 79.44 199 MET A CA 1
ATOM 1618 C C . MET A 1 199 ? 6.796 -1.219 7.094 1.00 79.44 199 MET A C 1
ATOM 1620 O O . MET A 1 199 ? 6.697 -2.418 6.821 1.00 79.44 199 MET A O 1
ATOM 1624 N N . GLU A 1 200 ? 6.018 -0.657 8.009 1.00 85.00 200 GLU A N 1
ATOM 1625 C CA . GLU A 1 200 ? 5.027 -1.401 8.781 1.00 85.00 200 GLU A CA 1
ATOM 1626 C C . GLU A 1 200 ? 3.955 -2.050 7.905 1.00 85.00 200 GLU A C 1
ATOM 1628 O O . GLU A 1 200 ? 3.564 -3.190 8.160 1.00 85.00 200 GLU A O 1
ATOM 1633 N N . SER A 1 201 ? 3.544 -1.381 6.823 1.00 87.50 201 SER A N 1
ATOM 1634 C CA . SER A 1 201 ? 2.598 -1.948 5.859 1.00 87.50 201 SER A CA 1
ATOM 1635 C C . SER A 1 201 ? 3.175 -3.211 5.225 1.00 87.50 201 SER A C 1
ATOM 1637 O O . SER A 1 201 ? 2.515 -4.241 5.189 1.00 87.50 201 SER A O 1
ATOM 1639 N N . CYS A 1 202 ? 4.446 -3.188 4.816 1.00 87.94 202 CYS A N 1
ATOM 1640 C CA . CYS A 1 202 ? 5.117 -4.356 4.245 1.00 87.94 202 CYS A CA 1
ATOM 1641 C C . CYS A 1 202 ? 5.224 -5.523 5.235 1.00 87.94 202 CYS A C 1
ATOM 1643 O O . CYS A 1 202 ? 5.132 -6.683 4.837 1.00 87.94 202 CYS A O 1
ATOM 1645 N N . VAL A 1 203 ? 5.441 -5.231 6.521 1.00 88.50 203 VAL A N 1
ATOM 1646 C CA . VAL A 1 203 ? 5.500 -6.250 7.580 1.00 88.50 203 VAL A CA 1
ATOM 1647 C C . VAL A 1 203 ? 4.156 -6.954 7.716 1.00 88.50 203 VAL A C 1
ATOM 1649 O O . VAL A 1 203 ? 4.122 -8.186 7.740 1.00 88.50 203 VAL A O 1
ATOM 1652 N N . LEU A 1 204 ? 3.066 -6.185 7.749 1.00 91.94 204 LEU A N 1
ATOM 1653 C CA . LEU A 1 204 ? 1.716 -6.730 7.801 1.00 91.94 204 LEU A CA 1
ATOM 1654 C C . LEU A 1 204 ? 1.391 -7.527 6.529 1.00 91.94 204 LEU A C 1
ATOM 1656 O O . LEU A 1 204 ? 0.977 -8.680 6.614 1.00 91.94 204 LEU A O 1
ATOM 1660 N N . ILE A 1 205 ? 1.636 -6.948 5.349 1.00 92.56 205 ILE A N 1
ATOM 1661 C CA . ILE A 1 205 ? 1.312 -7.557 4.049 1.00 92.56 205 ILE A CA 1
ATOM 1662 C C . ILE A 1 205 ? 2.017 -8.905 3.873 1.00 92.56 205 ILE A C 1
ATOM 1664 O O . ILE A 1 205 ? 1.402 -9.853 3.395 1.00 92.56 205 ILE A O 1
ATOM 1668 N N . ARG A 1 206 ? 3.274 -9.037 4.316 1.00 91.12 206 ARG A N 1
ATOM 1669 C CA . ARG A 1 206 ? 4.016 -10.312 4.269 1.00 91.12 206 ARG A CA 1
ATOM 1670 C C . ARG A 1 206 ? 3.353 -11.448 5.048 1.00 91.12 206 ARG A C 1
ATOM 1672 O O . ARG A 1 206 ? 3.610 -12.604 4.729 1.00 91.12 206 ARG A O 1
ATOM 1679 N N . GLN A 1 207 ? 2.565 -11.126 6.070 1.00 93.50 207 GLN A N 1
ATOM 1680 C CA . GLN A 1 207 ? 1.790 -12.102 6.832 1.00 93.50 207 GLN A CA 1
ATOM 1681 C C . GLN A 1 207 ? 0.414 -12.304 6.184 1.00 93.50 207 GLN A C 1
ATOM 1683 O O . GLN A 1 207 ? 0.026 -13.433 5.924 1.00 93.50 207 GLN A O 1
ATOM 1688 N N . VAL A 1 208 ? -0.278 -11.221 5.814 1.00 94.06 208 VAL A N 1
ATOM 1689 C CA . VAL A 1 208 ? -1.611 -11.291 5.186 1.00 94.06 208 VAL A CA 1
ATOM 1690 C C . VAL A 1 208 ? -1.580 -12.040 3.846 1.00 94.06 208 VAL A C 1
ATOM 1692 O O . VAL A 1 208 ? -2.535 -12.737 3.510 1.00 94.06 208 VAL A O 1
ATOM 1695 N N . LYS A 1 209 ? -0.473 -11.970 3.090 1.00 93.00 209 LYS A N 1
ATOM 1696 C CA . LYS A 1 209 ? -0.325 -12.694 1.815 1.00 93.00 209 LYS A CA 1
ATOM 1697 C C . LYS A 1 209 ? -0.408 -14.217 1.945 1.00 93.00 209 LYS A C 1
ATOM 1699 O O . LYS A 1 209 ? -0.567 -14.890 0.935 1.00 93.00 209 LYS A O 1
ATOM 1704 N N . THR A 1 210 ? -0.263 -14.769 3.153 1.00 93.50 210 THR A N 1
ATOM 1705 C CA . THR A 1 210 ? -0.344 -16.219 3.380 1.00 93.50 210 THR A CA 1
ATOM 1706 C C . THR A 1 210 ? -1.772 -16.701 3.632 1.00 93.50 210 THR A C 1
ATOM 1708 O O . THR A 1 210 ? -1.975 -17.894 3.848 1.00 93.50 210 THR A O 1
ATOM 1711 N N . ARG A 1 211 ? -2.765 -15.800 3.645 1.00 94.44 211 ARG A N 1
ATOM 1712 C CA . ARG A 1 211 ? -4.179 -16.172 3.760 1.00 94.44 211 ARG A CA 1
ATOM 1713 C C . ARG A 1 211 ? -4.661 -16.916 2.516 1.00 94.44 211 ARG A C 1
ATOM 1715 O O . ARG A 1 211 ? -4.182 -16.691 1.405 1.00 94.44 211 ARG A O 1
ATOM 1722 N N . ALA A 1 212 ? -5.668 -17.767 2.703 1.00 91.69 212 ALA A N 1
ATOM 1723 C CA . ALA A 1 212 ? -6.384 -18.373 1.588 1.00 91.69 212 ALA A CA 1
ATOM 1724 C C . ALA A 1 212 ? -7.077 -17.290 0.742 1.00 91.69 212 ALA A C 1
ATOM 1726 O O . ALA A 1 212 ? -7.588 -16.312 1.284 1.00 91.69 212 ALA A O 1
ATOM 1727 N N . ASN A 1 213 ? -7.111 -17.483 -0.581 1.00 90.81 213 ASN A N 1
ATOM 1728 C CA . ASN A 1 213 ? -7.719 -16.549 -1.539 1.00 90.81 213 ASN A CA 1
ATOM 1729 C C . ASN A 1 213 ? -7.167 -15.116 -1.439 1.00 90.81 213 ASN A C 1
ATOM 1731 O O . ASN A 1 213 ? -7.901 -14.148 -1.635 1.00 90.81 213 ASN A O 1
ATOM 1735 N N . PHE A 1 214 ? -5.878 -14.970 -1.120 1.00 94.88 214 PHE A N 1
ATOM 1736 C CA . PHE A 1 214 ? -5.245 -13.662 -1.059 1.00 94.88 214 PHE A CA 1
ATOM 1737 C C . PHE A 1 214 ? -5.354 -12.923 -2.399 1.00 94.88 214 PHE A C 1
ATOM 1739 O O . PHE A 1 214 ? -4.972 -13.441 -3.450 1.00 94.88 214 PHE A O 1
ATOM 1746 N N . LYS A 1 215 ? -5.817 -11.672 -2.347 1.00 95.69 215 LYS A N 1
ATOM 1747 C CA . LYS A 1 215 ? -5.845 -10.772 -3.501 1.00 95.69 215 LYS A CA 1
ATOM 1748 C C . LYS A 1 215 ? -5.388 -9.372 -3.104 1.00 95.69 215 LYS A C 1
ATOM 1750 O O . LYS A 1 215 ? -5.984 -8.739 -2.234 1.00 95.69 215 LYS A O 1
ATOM 1755 N N . ALA A 1 216 ? -4.351 -8.881 -3.772 1.00 95.50 216 ALA A N 1
ATOM 1756 C CA . ALA A 1 216 ? -3.892 -7.499 -3.687 1.00 95.50 216 ALA A CA 1
ATOM 1757 C C . ALA A 1 216 ? -4.356 -6.710 -4.915 1.00 95.50 216 ALA A C 1
ATOM 1759 O O . ALA A 1 216 ? -4.248 -7.201 -6.039 1.00 95.50 216 ALA A O 1
ATOM 1760 N N . VAL A 1 217 ? -4.870 -5.499 -4.696 1.00 94.81 217 VAL A N 1
ATOM 1761 C CA . VAL A 1 217 ? -5.339 -4.595 -5.756 1.00 94.81 217 VAL A CA 1
ATOM 1762 C C . VAL A 1 217 ? -4.764 -3.195 -5.535 1.00 94.81 217 VAL A C 1
ATOM 1764 O O . VAL A 1 217 ? -4.711 -2.709 -4.405 1.00 94.81 217 VAL A O 1
ATOM 1767 N N . PHE A 1 218 ? -4.314 -2.543 -6.603 1.00 93.88 218 PHE A N 1
ATOM 1768 C CA . PHE A 1 218 ? -3.878 -1.146 -6.582 1.00 93.88 218 PHE A CA 1
ATOM 1769 C C . PHE A 1 218 ? -4.263 -0.495 -7.918 1.00 93.88 218 PHE A C 1
ATOM 1771 O O . PHE A 1 218 ? -3.509 -0.604 -8.881 1.00 93.88 218 PHE A O 1
ATOM 1778 N N . PRO A 1 219 ? -5.462 0.101 -8.036 1.00 89.94 219 PRO A N 1
ATOM 1779 C CA . PRO A 1 219 ? -5.916 0.687 -9.288 1.00 89.94 219 PRO A CA 1
ATOM 1780 C C . PRO A 1 219 ? -5.546 2.171 -9.382 1.00 89.94 219 PRO A C 1
ATOM 1782 O O . PRO A 1 219 ? -5.415 2.853 -8.364 1.00 89.94 219 PRO A O 1
ATOM 1785 N N . VAL A 1 220 ? -5.489 2.695 -10.609 1.00 83.69 220 VAL A N 1
ATOM 1786 C CA . VAL A 1 220 ? -5.542 4.146 -10.847 1.00 83.69 220 VAL A CA 1
ATOM 1787 C C . VAL A 1 220 ? -6.960 4.611 -10.548 1.00 83.69 220 VAL A C 1
ATOM 1789 O O . VAL A 1 220 ? -7.882 4.375 -11.330 1.00 83.69 220 VAL A O 1
ATOM 1792 N N . SER A 1 221 ? -7.165 5.217 -9.385 1.00 83.12 221 SER A N 1
ATOM 1793 C CA . SER A 1 221 ? -8.458 5.784 -9.017 1.00 83.12 221 SER A CA 1
ATOM 1794 C C . SER A 1 221 ? -8.321 6.795 -7.889 1.00 83.12 221 SER A C 1
ATOM 1796 O O . SER A 1 221 ? -7.227 6.941 -7.362 1.00 83.12 221 SER A O 1
ATOM 1798 N N . LYS A 1 222 ? -9.426 7.459 -7.512 1.00 85.75 222 LYS A N 1
ATOM 1799 C CA . LYS A 1 222 ? -9.515 8.575 -6.548 1.00 85.75 222 LYS A CA 1
ATOM 1800 C C . LYS A 1 222 ? -8.621 8.356 -5.311 1.00 85.75 222 LYS A C 1
ATOM 1802 O O . LYS A 1 222 ? -9.054 7.711 -4.346 1.00 85.75 222 LYS A O 1
ATOM 1807 N N . PRO A 1 223 ? -7.383 8.881 -5.311 1.00 88.75 223 PRO A N 1
ATOM 1808 C CA . PRO A 1 223 ? -6.473 8.718 -4.191 1.00 88.75 223 PRO A CA 1
ATOM 1809 C C . PRO A 1 223 ? -6.851 9.701 -3.088 1.00 88.75 223 PRO A C 1
ATOM 1811 O O . PRO A 1 223 ? -7.517 10.712 -3.344 1.00 88.75 223 PRO A O 1
ATOM 1814 N N . ILE A 1 224 ? -6.406 9.444 -1.856 1.00 87.12 224 ILE A N 1
ATOM 1815 C CA . ILE A 1 224 ? -6.451 10.504 -0.843 1.00 87.12 224 ILE A CA 1
ATOM 1816 C C . ILE A 1 224 ? -5.532 11.652 -1.261 1.00 87.12 224 ILE A C 1
ATOM 1818 O O . ILE A 1 224 ? -4.493 11.438 -1.883 1.00 87.12 224 ILE A O 1
ATOM 1822 N N . ILE A 1 225 ? -5.879 12.871 -0.868 1.00 85.44 225 ILE A N 1
ATOM 1823 C CA . ILE A 1 225 ? -5.015 14.035 -1.055 1.00 85.44 225 ILE A CA 1
ATOM 1824 C C . ILE A 1 225 ? -4.303 14.277 0.270 1.00 85.44 225 ILE A C 1
ATOM 1826 O O . ILE A 1 225 ? -4.963 14.414 1.302 1.00 85.44 225 ILE A O 1
ATOM 1830 N N . ILE A 1 226 ? -2.976 14.346 0.254 1.00 81.50 226 ILE A N 1
ATOM 1831 C CA . ILE A 1 226 ? -2.149 14.601 1.437 1.00 81.50 226 ILE A CA 1
ATOM 1832 C C . ILE A 1 226 ? -1.409 15.931 1.306 1.00 81.50 226 ILE A C 1
ATOM 1834 O O . ILE A 1 226 ? -1.045 16.374 0.212 1.00 81.50 226 ILE A O 1
ATOM 1838 N N . VAL A 1 227 ? -1.127 16.560 2.445 1.00 77.50 227 VAL A N 1
ATOM 1839 C CA . VAL A 1 227 ? -0.132 17.636 2.489 1.00 77.50 227 VAL A CA 1
ATOM 1840 C C . VAL A 1 227 ? 1.244 16.993 2.363 1.00 77.50 227 VAL A C 1
ATOM 1842 O O . VAL A 1 227 ? 1.523 16.011 3.048 1.00 77.50 227 VAL A O 1
ATOM 1845 N N . ALA A 1 228 ? 2.113 17.539 1.505 1.00 71.25 228 ALA A N 1
ATOM 1846 C CA . ALA A 1 228 ? 3.473 17.027 1.348 1.00 71.25 228 ALA A CA 1
ATOM 1847 C C . ALA A 1 228 ? 4.161 16.929 2.726 1.00 71.25 228 ALA A C 1
ATOM 1849 O O . ALA A 1 228 ? 4.382 17.962 3.368 1.00 71.25 228 ALA A O 1
ATOM 1850 N N . PRO A 1 229 ? 4.477 15.715 3.211 1.00 63.72 229 PRO A N 1
ATOM 1851 C CA . PRO A 1 229 ? 4.968 15.550 4.570 1.00 63.72 229 PRO A CA 1
ATOM 1852 C C . PRO A 1 229 ? 6.409 16.057 4.672 1.00 63.72 229 PRO A C 1
ATOM 1854 O O . PRO A 1 229 ? 7.150 16.019 3.695 1.00 63.72 229 PRO A O 1
ATOM 1857 N N . GLU A 1 230 ? 6.880 16.448 5.860 1.00 57.44 230 GLU A N 1
ATOM 1858 C CA . GLU A 1 230 ? 8.262 16.948 6.042 1.00 57.44 230 GLU A CA 1
ATOM 1859 C C . GLU A 1 230 ? 9.349 15.957 5.567 1.00 57.44 230 GLU A C 1
ATOM 1861 O O . GLU A 1 230 ? 10.461 16.346 5.205 1.00 57.44 230 GLU A O 1
ATOM 1866 N N . ARG A 1 231 ? 9.030 14.652 5.534 1.00 53.88 231 ARG A N 1
ATOM 1867 C CA . ARG A 1 231 ? 9.902 13.578 5.015 1.00 53.88 231 ARG A CA 1
ATOM 1868 C C . ARG A 1 231 ? 10.109 13.628 3.495 1.00 53.88 231 ARG A C 1
ATOM 1870 O O . ARG A 1 231 ? 10.989 12.926 2.984 1.00 53.88 231 ARG A O 1
ATOM 1877 N N . PHE A 1 232 ? 9.326 14.439 2.793 1.00 58.66 232 PHE A N 1
ATOM 1878 C CA . PHE A 1 232 ? 9.404 14.688 1.363 1.00 58.66 232 PHE A CA 1
ATOM 1879 C C . PHE A 1 232 ? 10.568 15.643 1.065 1.00 58.66 232 PHE A C 1
ATOM 1881 O O . PHE A 1 232 ? 10.445 16.864 1.112 1.00 58.66 232 PHE A O 1
ATOM 1888 N N . GLN A 1 233 ? 11.748 15.080 0.809 1.00 55.25 233 GLN A N 1
ATOM 1889 C CA . GLN A 1 233 ? 12.953 15.858 0.508 1.00 55.25 233 GLN A CA 1
ATOM 1890 C C . GLN A 1 233 ? 13.100 16.065 -1.002 1.00 55.25 233 GLN A C 1
ATOM 1892 O O . GLN A 1 233 ? 12.963 15.108 -1.765 1.00 55.25 233 GLN A O 1
ATOM 1897 N N . LYS A 1 234 ? 13.435 17.298 -1.409 1.00 54.00 234 LYS A N 1
ATOM 1898 C CA . LYS A 1 234 ? 13.836 17.627 -2.786 1.00 54.00 234 LYS A CA 1
ATOM 1899 C C . LYS A 1 234 ? 15.099 16.852 -3.169 1.00 54.00 234 LYS A C 1
ATOM 1901 O O . LYS A 1 234 ? 16.005 16.699 -2.347 1.00 54.00 234 LYS A O 1
ATOM 1906 N N . TYR A 1 235 ? 15.170 16.378 -4.410 1.00 52.97 235 TYR A N 1
ATOM 1907 C CA . TYR A 1 235 ? 16.358 15.707 -4.931 1.00 52.97 235 TYR A CA 1
ATOM 1908 C C . TYR A 1 235 ? 17.361 16.749 -5.447 1.00 52.97 235 TYR A C 1
ATOM 1910 O O . TYR A 1 235 ? 17.058 17.509 -6.359 1.00 52.97 235 TYR A O 1
ATOM 1918 N N . GLU A 1 236 ? 18.548 16.824 -4.839 1.00 52.56 236 GLU A N 1
ATOM 1919 C CA . GLU A 1 236 ? 19.543 17.872 -5.143 1.00 52.56 236 GLU A CA 1
ATOM 1920 C C . GLU A 1 236 ? 20.431 17.565 -6.360 1.00 52.56 236 GLU A C 1
ATOM 1922 O O . GLU A 1 236 ? 21.099 18.466 -6.855 1.00 52.56 236 GLU A O 1
ATOM 1927 N N . LYS A 1 237 ? 20.461 16.313 -6.840 1.00 51.88 237 LYS A N 1
ATOM 1928 C CA . LYS A 1 237 ? 21.406 15.876 -7.886 1.00 51.88 237 LYS A CA 1
ATOM 1929 C C . LYS A 1 237 ? 20.915 16.066 -9.326 1.00 51.88 237 LYS A C 1
ATOM 1931 O O . LYS A 1 237 ? 21.735 15.982 -10.227 1.00 51.88 237 LYS A O 1
ATOM 1936 N N . GLU A 1 238 ? 19.621 16.312 -9.528 1.00 52.78 238 GLU A N 1
ATOM 1937 C CA . GLU A 1 238 ? 18.981 16.466 -10.849 1.00 52.78 238 GLU A CA 1
ATOM 1938 C C . GLU A 1 238 ? 18.109 17.735 -10.809 1.00 52.78 238 GLU A C 1
ATOM 1940 O O . GLU A 1 238 ? 16.920 17.661 -10.482 1.00 52.78 238 GLU A O 1
ATOM 1945 N N . PRO A 1 239 ? 18.708 18.930 -10.988 1.00 50.12 239 PRO A N 1
ATOM 1946 C CA . PRO A 1 239 ? 18.045 20.213 -10.752 1.00 50.12 239 PRO A CA 1
ATOM 1947 C C . PRO A 1 239 ? 16.813 20.449 -11.643 1.00 50.12 239 PRO A C 1
ATOM 1949 O O . PRO A 1 239 ? 15.866 21.096 -11.198 1.00 50.12 239 PRO A O 1
ATOM 1952 N N . GLU A 1 240 ? 16.786 19.876 -12.844 1.00 44.78 240 GLU A N 1
ATOM 1953 C CA . GLU A 1 240 ? 15.662 19.872 -13.788 1.00 44.78 240 GLU A CA 1
ATOM 1954 C C . GLU A 1 240 ? 14.470 19.006 -13.333 1.00 44.78 240 GLU A C 1
ATOM 1956 O O . GLU A 1 240 ? 13.326 19.293 -13.686 1.00 44.78 240 GLU A O 1
ATOM 1961 N N . LEU A 1 241 ? 14.708 18.012 -12.466 1.00 48.47 241 LEU A N 1
ATOM 1962 C CA . LEU A 1 241 ? 13.689 17.154 -11.840 1.00 48.47 241 LEU A CA 1
ATOM 1963 C C . LEU A 1 241 ? 13.497 17.450 -10.344 1.00 48.47 241 LEU A C 1
ATOM 1965 O O . LEU A 1 241 ? 12.786 16.725 -9.645 1.00 48.47 241 LEU A O 1
ATOM 1969 N N . LYS A 1 242 ? 14.098 18.531 -9.833 1.00 51.88 242 LYS A N 1
ATOM 1970 C CA . LYS A 1 242 ? 14.155 18.892 -8.404 1.00 51.88 242 LYS A CA 1
ATOM 1971 C C . LYS A 1 242 ? 12.791 18.975 -7.714 1.00 51.88 242 LYS A C 1
ATOM 1973 O O . LYS A 1 242 ? 12.706 18.733 -6.508 1.00 51.88 242 LYS A O 1
ATOM 1978 N N . ASP A 1 243 ? 11.745 19.320 -8.464 1.00 47.78 243 ASP A N 1
ATOM 1979 C CA . ASP A 1 243 ? 10.369 19.412 -7.965 1.00 47.78 243 ASP A CA 1
ATOM 1980 C C . ASP A 1 243 ? 9.500 18.187 -8.311 1.00 47.78 243 ASP A C 1
ATOM 1982 O O . ASP A 1 243 ? 8.361 18.124 -7.851 1.00 47.78 243 ASP A O 1
ATOM 1986 N N . LEU A 1 244 ? 10.032 17.219 -9.073 1.00 52.72 244 LEU A N 1
ATOM 1987 C CA . LEU A 1 244 ? 9.317 16.019 -9.524 1.00 52.72 244 LEU A CA 1
ATOM 1988 C C . LEU A 1 244 ? 9.861 14.708 -8.929 1.00 52.72 244 LEU A C 1
ATOM 1990 O O . LEU A 1 244 ? 9.121 13.746 -8.751 1.00 52.72 244 LEU A O 1
ATOM 1994 N N . LYS A 1 245 ? 11.148 14.642 -8.571 1.00 56.16 245 LYS A N 1
ATOM 1995 C CA . LYS A 1 245 ? 11.758 13.413 -8.049 1.00 56.16 245 LYS A CA 1
ATOM 1996 C C . LYS A 1 245 ? 11.590 13.312 -6.537 1.00 56.16 245 LYS A C 1
ATOM 1998 O O . LYS A 1 245 ? 12.333 13.901 -5.749 1.00 56.16 245 LYS A O 1
ATOM 2003 N N . ILE A 1 246 ? 10.606 12.522 -6.130 1.00 62.31 246 ILE A N 1
ATOM 2004 C CA . ILE A 1 246 ? 10.301 12.227 -4.732 1.00 62.31 246 ILE A CA 1
ATOM 2005 C C . ILE A 1 246 ? 11.174 11.056 -4.292 1.00 62.31 246 ILE A C 1
ATOM 2007 O O . ILE A 1 246 ? 11.143 9.992 -4.903 1.00 62.31 246 ILE A O 1
ATOM 2011 N N . ARG A 1 247 ? 11.918 11.190 -3.189 1.00 63.72 247 ARG A N 1
ATOM 2012 C CA . ARG A 1 247 ? 12.783 10.102 -2.686 1.00 63.72 247 ARG A CA 1
ATOM 2013 C C . ARG A 1 247 ? 12.037 8.775 -2.443 1.00 63.72 247 ARG A C 1
ATOM 2015 O O . ARG A 1 247 ? 12.666 7.724 -2.452 1.00 63.72 247 ARG A O 1
ATOM 2022 N N . GLN A 1 248 ? 10.730 8.833 -2.192 1.00 67.31 248 GLN A N 1
ATOM 2023 C CA . GLN A 1 248 ? 9.846 7.685 -1.949 1.00 67.31 248 GLN A CA 1
ATOM 2024 C C . GLN A 1 248 ? 8.966 7.311 -3.156 1.00 67.31 248 GLN A C 1
ATOM 2026 O O . GLN A 1 248 ? 8.138 6.409 -3.030 1.00 67.31 248 GLN A O 1
ATOM 2031 N N . SER A 1 249 ? 9.137 7.973 -4.304 1.00 76.12 249 SER A N 1
ATOM 2032 C CA . SER A 1 249 ? 8.428 7.616 -5.534 1.00 76.12 249 SER A CA 1
ATOM 2033 C C . SER A 1 249 ? 9.122 6.470 -6.270 1.00 76.12 249 SER A C 1
ATOM 2035 O O . SER A 1 249 ? 10.349 6.385 -6.259 1.00 76.12 249 SER A O 1
ATOM 2037 N N . THR A 1 250 ? 8.342 5.624 -6.936 1.00 79.94 250 THR A N 1
ATOM 2038 C CA . THR A 1 250 ? 8.749 4.595 -7.896 1.00 79.94 250 THR A CA 1
ATOM 2039 C C . THR A 1 250 ? 9.313 5.165 -9.201 1.00 79.94 250 THR A C 1
ATOM 2041 O O . THR A 1 250 ? 9.954 4.424 -9.938 1.00 79.94 250 THR A O 1
ATOM 2044 N N . LEU A 1 251 ? 9.221 6.480 -9.449 1.00 77.56 251 LEU A N 1
ATOM 2045 C CA . LEU A 1 251 ? 10.065 7.160 -10.444 1.00 77.56 251 LEU A CA 1
ATOM 2046 C C . LEU A 1 251 ? 11.556 7.004 -10.114 1.00 77.56 251 LEU A C 1
ATOM 2048 O O . LEU A 1 251 ? 12.411 7.017 -10.996 1.00 77.56 251 LEU A O 1
ATOM 2052 N N . ASN A 1 252 ? 11.895 6.847 -8.831 1.00 80.31 252 ASN A N 1
ATOM 2053 C CA . ASN A 1 252 ? 13.226 6.424 -8.441 1.00 80.31 252 ASN A CA 1
ATOM 2054 C C . ASN A 1 252 ? 13.366 4.906 -8.632 1.00 80.31 252 ASN A C 1
ATOM 2056 O O . ASN A 1 252 ? 12.764 4.119 -7.902 1.00 80.31 252 ASN A O 1
ATOM 2060 N N . ASP A 1 253 ? 14.237 4.520 -9.560 1.00 84.88 253 ASP A N 1
ATOM 2061 C CA . ASP A 1 253 ? 14.607 3.139 -9.880 1.00 84.88 253 ASP A CA 1
ATOM 2062 C C . ASP A 1 253 ? 14.864 2.256 -8.643 1.00 84.88 253 ASP A C 1
ATOM 2064 O O . ASP A 1 253 ? 14.397 1.120 -8.558 1.00 84.88 253 ASP A O 1
ATOM 2068 N N . ARG A 1 254 ? 15.579 2.774 -7.640 1.00 83.56 254 ARG A N 1
ATOM 2069 C CA . ARG A 1 254 ? 15.866 2.051 -6.400 1.00 83.56 254 ARG A CA 1
ATOM 2070 C C . ARG A 1 254 ? 14.611 1.865 -5.554 1.00 83.56 254 ARG A C 1
ATOM 2072 O O . ARG A 1 254 ? 14.467 0.806 -4.950 1.00 83.56 254 ARG A O 1
ATOM 2079 N N . THR A 1 255 ? 13.736 2.859 -5.467 1.00 83.56 255 THR A N 1
ATOM 2080 C CA . THR A 1 255 ? 12.479 2.742 -4.717 1.00 83.56 255 THR A CA 1
ATOM 2081 C C . THR A 1 255 ? 11.532 1.750 -5.375 1.00 83.56 255 THR A C 1
ATOM 2083 O O . THR A 1 255 ? 10.973 0.915 -4.669 1.00 83.56 255 THR A O 1
ATOM 2086 N N . LEU A 1 256 ? 11.403 1.787 -6.703 1.00 87.88 256 LEU A N 1
ATOM 2087 C CA . LEU A 1 256 ? 10.654 0.785 -7.460 1.00 87.88 256 LEU A CA 1
ATOM 2088 C C . LEU A 1 256 ? 11.217 -0.615 -7.208 1.00 87.88 256 LEU A C 1
ATOM 2090 O O . LEU A 1 256 ? 10.480 -1.505 -6.792 1.00 87.88 256 LEU A O 1
ATOM 2094 N N . ALA A 1 257 ? 12.537 -0.783 -7.325 1.00 84.94 257 ALA A N 1
ATOM 2095 C CA . ALA A 1 257 ? 13.178 -2.061 -7.050 1.00 84.94 257 ALA A CA 1
ATOM 2096 C C . ALA A 1 257 ? 12.946 -2.530 -5.604 1.00 84.94 257 ALA A C 1
ATOM 2098 O O . ALA A 1 257 ? 12.669 -3.701 -5.389 1.00 84.94 257 ALA A O 1
ATOM 2099 N N . ILE A 1 258 ? 12.994 -1.640 -4.605 1.00 82.44 258 ILE A N 1
ATOM 2100 C CA . ILE A 1 258 ? 12.635 -1.977 -3.216 1.00 82.44 258 ILE A CA 1
ATOM 2101 C C . ILE A 1 258 ? 11.162 -2.397 -3.112 1.00 82.44 258 ILE A C 1
ATOM 2103 O O . ILE A 1 258 ? 10.872 -3.368 -2.412 1.00 82.44 258 ILE A O 1
ATOM 2107 N N . GLY A 1 259 ? 10.254 -1.694 -3.796 1.00 83.25 259 GLY A N 1
ATOM 2108 C CA . GLY A 1 259 ? 8.817 -1.979 -3.842 1.00 83.25 259 GLY A CA 1
ATOM 2109 C C . GLY A 1 259 ? 8.506 -3.409 -4.280 1.00 83.25 259 GLY A C 1
ATOM 2110 O O . GLY A 1 259 ? 7.732 -4.098 -3.625 1.00 83.25 259 GLY A O 1
ATOM 2111 N N . VAL A 1 260 ? 9.220 -3.895 -5.294 1.00 83.62 260 VAL A N 1
ATOM 2112 C CA . VAL A 1 260 ? 9.055 -5.253 -5.834 1.00 83.62 260 VAL A CA 1
ATOM 2113 C C . VAL A 1 260 ? 9.340 -6.352 -4.792 1.00 83.62 260 VAL A C 1
ATOM 2115 O O . VAL A 1 260 ? 8.704 -7.404 -4.802 1.00 83.62 260 VAL A O 1
ATOM 2118 N N . TYR A 1 261 ? 10.241 -6.113 -3.828 1.00 79.38 261 TYR A N 1
ATOM 2119 C CA . TYR A 1 261 ? 10.589 -7.099 -2.787 1.00 79.38 261 TYR A CA 1
ATOM 2120 C C . TYR A 1 261 ? 9.947 -6.832 -1.427 1.00 79.38 261 TYR A C 1
ATOM 2122 O O . TYR A 1 261 ? 9.924 -7.714 -0.556 1.00 79.38 261 TYR A O 1
ATOM 2130 N N . CYS A 1 262 ? 9.502 -5.604 -1.162 1.00 80.62 262 CYS A N 1
ATOM 2131 C CA . CYS A 1 262 ? 9.197 -5.179 0.200 1.00 80.62 262 CYS A CA 1
ATOM 2132 C C . CYS A 1 262 ? 8.036 -5.977 0.800 1.00 80.62 262 CYS A C 1
ATOM 2134 O O . CYS A 1 262 ? 8.125 -6.371 1.963 1.00 80.62 262 CYS A O 1
ATOM 2136 N N . ASN A 1 263 ? 7.048 -6.358 -0.009 1.00 85.00 263 ASN A N 1
ATOM 2137 C CA . ASN A 1 263 ? 5.910 -7.181 0.408 1.00 85.00 263 ASN A CA 1
ATOM 2138 C C . ASN A 1 263 ? 6.187 -8.692 0.365 1.00 85.00 263 ASN A C 1
ATOM 2140 O O . ASN A 1 263 ? 5.337 -9.492 0.746 1.00 85.00 263 ASN A O 1
ATOM 2144 N N . GLY A 1 264 ? 7.386 -9.094 -0.066 1.00 77.81 264 GLY A N 1
ATOM 2145 C CA . GLY A 1 264 ? 7.776 -10.497 -0.152 1.00 77.81 264 GLY A CA 1
ATOM 2146 C C . GLY A 1 264 ? 7.057 -11.261 -1.260 1.00 77.81 264 GLY A C 1
ATOM 2147 O O . GLY A 1 264 ? 6.892 -12.462 -1.108 1.00 77.81 264 GLY A O 1
ATOM 2148 N N . ALA A 1 265 ? 6.627 -10.595 -2.339 1.00 79.81 265 ALA A N 1
ATOM 2149 C CA . ALA A 1 265 ? 6.141 -11.266 -3.554 1.00 79.81 265 ALA A CA 1
ATOM 2150 C C . ALA A 1 265 ? 7.159 -12.291 -4.076 1.00 79.81 265 ALA A C 1
ATOM 2152 O O . ALA A 1 265 ? 6.801 -13.334 -4.592 1.00 79.81 265 ALA A O 1
ATOM 2153 N N . ILE A 1 266 ? 8.434 -11.977 -3.864 1.00 74.12 266 ILE A N 1
ATOM 2154 C CA . ILE A 1 266 ? 9.582 -12.759 -4.275 1.00 74.12 266 ILE A CA 1
ATOM 2155 C C . ILE A 1 266 ? 10.310 -13.289 -3.043 1.00 74.12 266 ILE A C 1
ATOM 2157 O O . ILE A 1 266 ? 10.657 -12.517 -2.137 1.00 74.12 266 ILE A O 1
ATOM 2161 N N . GLU A 1 267 ? 10.633 -14.580 -3.050 1.00 66.19 267 GLU A N 1
ATOM 2162 C CA . GLU A 1 267 ? 11.479 -15.209 -2.037 1.00 66.19 267 GLU A CA 1
ATOM 2163 C C . GLU A 1 267 ? 12.922 -15.371 -2.535 1.00 66.19 267 GLU A C 1
ATOM 2165 O O . GLU A 1 267 ? 13.188 -15.865 -3.631 1.00 66.19 267 GLU A O 1
ATOM 2170 N N . PHE A 1 268 ? 13.894 -14.949 -1.721 1.00 60.03 268 PHE A N 1
ATOM 2171 C CA . PHE A 1 268 ? 15.303 -15.195 -2.018 1.00 60.03 268 PHE A CA 1
ATOM 2172 C C . PHE A 1 268 ? 15.675 -16.603 -1.544 1.00 60.03 268 PHE A C 1
ATOM 2174 O O . PHE A 1 268 ? 15.691 -16.853 -0.340 1.00 60.03 268 PHE A O 1
ATOM 2181 N N . LYS A 1 269 ? 16.037 -17.504 -2.468 1.00 53.47 269 LYS A N 1
ATOM 2182 C CA . LYS A 1 269 ? 16.539 -18.848 -2.117 1.00 53.47 269 LYS A CA 1
ATOM 2183 C C . LYS A 1 269 ? 17.907 -18.819 -1.416 1.00 53.47 269 LYS A C 1
ATOM 2185 O O . LYS A 1 269 ? 18.286 -19.787 -0.767 1.00 53.47 269 LYS A O 1
ATOM 2190 N N . GLU A 1 270 ? 18.635 -17.705 -1.501 1.00 53.81 270 GLU A N 1
ATOM 2191 C CA . GLU A 1 270 ? 19.973 -17.545 -0.927 1.00 53.81 270 GLU A CA 1
ATOM 2192 C C . GLU A 1 270 ? 20.052 -16.303 -0.033 1.00 53.81 270 GLU A C 1
ATOM 2194 O O . GLU A 1 270 ? 19.943 -15.166 -0.494 1.00 53.81 270 GLU A O 1
ATOM 2199 N N . THR A 1 271 ? 20.269 -16.514 1.267 1.00 45.06 271 THR A N 1
ATOM 2200 C CA . THR A 1 271 ? 20.565 -15.447 2.234 1.00 45.06 271 THR A CA 1
ATOM 2201 C C . THR A 1 271 ? 22.035 -15.517 2.635 1.00 45.06 271 THR A C 1
ATOM 2203 O O . THR A 1 271 ? 22.439 -16.471 3.300 1.00 45.06 271 THR A O 1
ATOM 2206 N N . TYR A 1 272 ? 22.839 -14.511 2.287 1.00 48.62 272 TYR A N 1
ATOM 2207 C CA . TYR A 1 272 ? 24.208 -14.408 2.800 1.00 48.62 272 TYR A CA 1
ATOM 2208 C C . TYR A 1 272 ? 24.206 -13.782 4.201 1.00 48.62 272 TYR A C 1
ATOM 2210 O O . TYR A 1 272 ? 23.695 -12.679 4.403 1.00 48.62 272 TYR A O 1
ATOM 2218 N N . LYS A 1 273 ? 24.777 -14.493 5.182 1.00 40.94 273 LYS A N 1
ATOM 2219 C CA . LYS A 1 273 ? 25.127 -13.932 6.495 1.00 40.94 273 LYS A CA 1
ATOM 2220 C C . LYS A 1 273 ? 26.500 -13.274 6.357 1.00 40.94 273 LYS A C 1
ATOM 2222 O O . LYS A 1 273 ? 27.468 -13.944 6.018 1.00 40.94 273 LYS A O 1
ATOM 2227 N N . GLY A 1 274 ? 26.518 -11.953 6.508 1.00 44.12 274 GLY A N 1
ATOM 2228 C CA . GLY A 1 274 ? 27.547 -11.085 5.946 1.00 44.12 274 GLY A CA 1
ATOM 2229 C C . GLY A 1 274 ? 28.915 -11.104 6.609 1.00 44.12 274 GLY A C 1
ATOM 2230 O O . GLY A 1 274 ? 29.018 -11.406 7.789 1.00 44.12 274 GLY A O 1
ATOM 2231 N N . VAL A 1 275 ? 29.908 -10.661 5.831 1.00 39.47 275 VAL A N 1
ATOM 2232 C CA . VAL A 1 275 ? 30.915 -9.652 6.200 1.00 39.47 275 VAL A CA 1
ATOM 2233 C C . VAL A 1 275 ? 31.400 -9.001 4.889 1.00 39.47 275 VAL A C 1
ATOM 2235 O O . VAL A 1 275 ? 32.453 -9.346 4.368 1.00 39.47 275 VAL A O 1
ATOM 2238 N N . ASP A 1 276 ? 30.622 -8.079 4.319 1.00 37.25 276 ASP A N 1
ATOM 2239 C CA . ASP A 1 276 ? 31.008 -7.391 3.076 1.00 37.25 276 ASP A CA 1
ATOM 2240 C C . ASP A 1 276 ? 31.691 -6.064 3.445 1.00 37.25 276 ASP A C 1
ATOM 2242 O O . ASP A 1 276 ? 31.027 -5.051 3.682 1.00 37.25 276 ASP A O 1
ATOM 2246 N N . LEU A 1 277 ? 33.024 -6.062 3.550 1.00 28.97 277 LEU A N 1
ATOM 2247 C CA . LEU A 1 277 ? 33.789 -4.813 3.578 1.00 28.97 277 LEU A CA 1
ATOM 2248 C C . LEU A 1 277 ? 33.970 -4.305 2.137 1.00 28.97 277 LEU A C 1
ATOM 2250 O O . LEU A 1 277 ? 34.273 -5.095 1.241 1.00 28.97 277 LEU A O 1
ATOM 2254 N N . PRO A 1 278 ? 33.809 -2.994 1.885 1.00 29.33 278 PRO A N 1
ATOM 2255 C CA . PRO A 1 278 ? 34.010 -2.435 0.557 1.00 29.33 278 PRO A CA 1
ATOM 2256 C C . PRO A 1 278 ? 35.507 -2.489 0.219 1.00 29.33 278 PRO A C 1
ATOM 2258 O O . PRO A 1 278 ? 36.268 -1.713 0.791 1.00 29.33 278 PRO A O 1
ATOM 2261 N N . ASN A 1 279 ? 35.897 -3.440 -0.648 1.00 32.47 279 ASN A N 1
ATOM 2262 C CA . ASN A 1 279 ? 37.135 -3.548 -1.458 1.00 32.47 279 ASN A CA 1
ATOM 2263 C C . ASN A 1 279 ? 37.754 -4.966 -1.551 1.00 32.47 279 ASN A C 1
ATOM 2265 O O . ASN A 1 279 ? 38.893 -5.083 -2.001 1.00 32.47 279 ASN A O 1
ATOM 2269 N N . ASP A 1 280 ? 37.042 -6.047 -1.209 1.00 38.88 280 ASP A N 1
ATOM 2270 C CA . ASP A 1 280 ? 37.472 -7.405 -1.595 1.00 38.88 280 ASP A CA 1
ATOM 2271 C C . ASP A 1 280 ? 36.828 -7.818 -2.940 1.00 38.88 280 ASP A C 1
ATOM 2273 O O . ASP A 1 280 ? 35.608 -7.992 -2.998 1.00 38.88 280 ASP A O 1
ATOM 2277 N N . PRO A 1 281 ? 37.599 -7.979 -4.035 1.00 39.97 281 PRO A N 1
ATOM 2278 C CA . PRO A 1 281 ? 37.078 -8.421 -5.332 1.00 39.97 281 PRO A CA 1
ATOM 2279 C C . PRO A 1 281 ? 36.553 -9.869 -5.334 1.00 39.97 281 PRO A C 1
ATOM 2281 O O . PRO A 1 281 ? 35.935 -10.280 -6.315 1.00 39.97 281 PRO A O 1
ATOM 2284 N N . ASN A 1 282 ? 36.764 -10.637 -4.258 1.00 41.56 282 ASN A N 1
ATOM 2285 C CA . ASN A 1 282 ? 36.275 -12.011 -4.116 1.00 41.56 282 ASN A CA 1
ATOM 2286 C C . ASN A 1 282 ? 34.929 -12.120 -3.384 1.00 41.56 282 ASN A C 1
ATOM 2288 O O . ASN A 1 282 ? 34.368 -13.215 -3.300 1.00 41.56 282 ASN A O 1
ATOM 2292 N N . VAL A 1 283 ? 34.383 -11.012 -2.874 1.00 43.50 283 VAL A N 1
ATOM 2293 C CA . VAL A 1 283 ? 33.067 -11.005 -2.227 1.00 43.50 283 VAL A CA 1
ATOM 2294 C C . VAL A 1 283 ? 3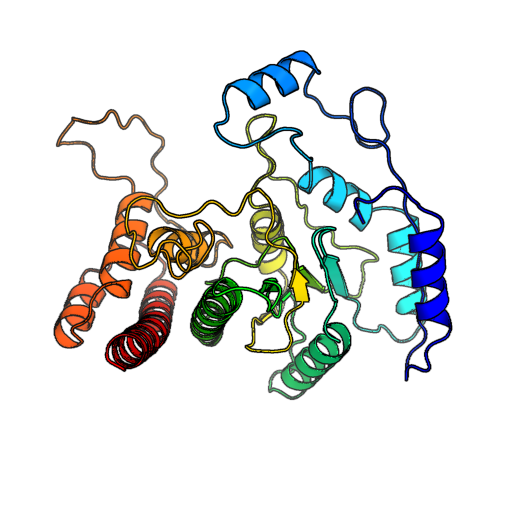2.015 -10.601 -3.259 1.00 43.50 283 VAL A C 1
ATOM 2296 O O . VAL A 1 283 ? 31.887 -9.439 -3.644 1.00 43.50 283 VAL A O 1
ATOM 2299 N N . GLN A 1 284 ? 31.287 -11.607 -3.754 1.00 49.44 284 GLN A N 1
ATOM 2300 C CA . GLN A 1 284 ? 30.156 -11.445 -4.671 1.00 49.44 284 GLN A CA 1
ATOM 2301 C C . GLN A 1 284 ? 29.157 -10.434 -4.081 1.00 49.44 284 GLN A C 1
ATOM 2303 O O . GLN A 1 284 ? 28.836 -10.546 -2.895 1.00 49.44 284 GLN A O 1
ATOM 2308 N N . PRO A 1 285 ? 28.618 -9.479 -4.866 1.00 51.91 285 PRO A N 1
ATOM 2309 C CA . PRO A 1 285 ? 27.552 -8.616 -4.378 1.00 51.91 285 PRO A CA 1
ATOM 2310 C C . PRO A 1 285 ? 26.427 -9.505 -3.852 1.00 51.91 285 PRO A C 1
ATOM 2312 O O . PRO A 1 285 ? 25.935 -10.359 -4.592 1.00 51.91 285 PRO A O 1
ATOM 2315 N N . GLY A 1 286 ? 26.031 -9.337 -2.586 1.00 62.75 286 GLY A N 1
ATOM 2316 C CA . GLY A 1 286 ? 24.952 -10.148 -2.023 1.00 62.75 286 GLY A CA 1
ATOM 2317 C C . GLY A 1 286 ? 23.731 -10.155 -2.954 1.00 62.75 286 GLY A C 1
ATOM 2318 O O . GLY A 1 286 ? 23.422 -9.131 -3.563 1.00 62.75 286 GLY A O 1
ATOM 2319 N N . VAL A 1 287 ? 2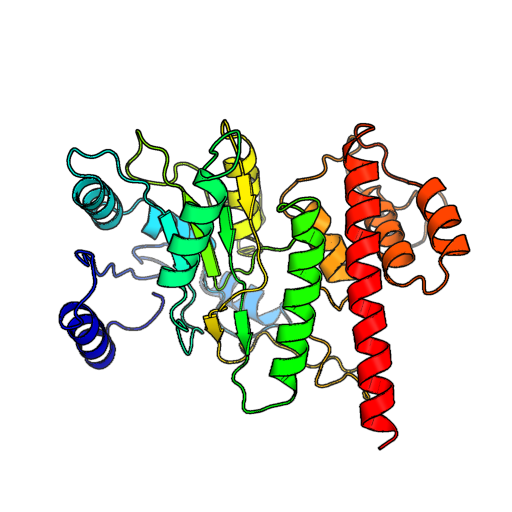3.039 -11.293 -3.066 1.00 69.00 287 VAL A N 1
ATOM 2320 C CA . VAL A 1 287 ? 21.931 -11.549 -4.017 1.00 69.00 287 VAL A CA 1
ATOM 2321 C C . VAL A 1 287 ? 20.923 -10.394 -4.098 1.00 69.00 287 VAL A C 1
ATOM 2323 O O . VAL A 1 287 ? 20.482 -10.013 -5.178 1.00 69.00 287 VAL A O 1
ATOM 2326 N N . TYR A 1 288 ? 20.634 -9.750 -2.966 1.00 72.50 288 TYR A N 1
ATOM 2327 C CA . TYR A 1 288 ? 19.814 -8.540 -2.894 1.00 72.50 288 TYR A CA 1
ATOM 2328 C C . TYR A 1 288 ? 20.305 -7.392 -3.800 1.00 72.50 288 TYR A C 1
ATOM 2330 O O . TYR A 1 288 ? 19.510 -6.784 -4.512 1.00 72.50 288 TYR A O 1
ATOM 2338 N N . HIS A 1 289 ? 21.604 -7.091 -3.804 1.00 76.00 289 HIS A N 1
ATOM 2339 C CA . HIS A 1 289 ? 22.183 -6.015 -4.611 1.00 76.00 289 HIS A CA 1
ATOM 2340 C C . HIS A 1 289 ? 22.185 -6.344 -6.106 1.00 76.00 289 HIS A C 1
ATOM 2342 O O . HIS A 1 289 ? 21.932 -5.446 -6.909 1.00 76.00 289 HIS A O 1
ATOM 2348 N N . LEU A 1 290 ? 22.425 -7.606 -6.480 1.00 78.06 290 LEU A N 1
ATOM 2349 C CA . LEU A 1 290 ? 22.316 -8.060 -7.873 1.00 78.06 290 LEU A CA 1
ATOM 2350 C C . LEU A 1 290 ? 20.884 -7.908 -8.386 1.00 78.06 290 LEU A C 1
ATOM 2352 O O . LEU A 1 290 ? 20.664 -7.342 -9.451 1.00 78.06 290 LEU A O 1
ATOM 2356 N N . ASN A 1 291 ? 19.916 -8.329 -7.578 1.00 78.88 291 ASN A N 1
ATOM 2357 C CA . ASN A 1 291 ? 18.496 -8.267 -7.895 1.00 78.88 291 ASN A CA 1
ATOM 2358 C C . ASN A 1 291 ? 17.980 -6.823 -7.982 1.00 78.88 291 ASN A C 1
ATOM 2360 O O . ASN A 1 291 ? 17.250 -6.475 -8.910 1.00 78.88 291 ASN A O 1
ATOM 2364 N N . LEU A 1 292 ? 18.417 -5.948 -7.068 1.00 81.00 292 LEU A N 1
ATOM 2365 C CA . LEU A 1 292 ? 18.168 -4.509 -7.173 1.00 81.00 292 LEU A CA 1
ATOM 2366 C C . LEU A 1 292 ? 18.769 -3.932 -8.454 1.00 81.00 292 LEU A C 1
ATOM 2368 O O . LEU A 1 292 ? 18.101 -3.172 -9.145 1.00 81.00 292 LEU A O 1
ATOM 2372 N N . LYS A 1 293 ? 20.034 -4.251 -8.755 1.00 84.94 293 LYS A N 1
ATOM 2373 C CA . LYS A 1 293 ? 20.712 -3.740 -9.949 1.00 84.94 293 LYS A CA 1
ATOM 2374 C C . LYS A 1 293 ? 19.988 -4.183 -11.218 1.00 84.94 293 LYS A C 1
ATOM 2376 O O . LYS A 1 293 ? 19.720 -3.343 -12.058 1.00 84.94 293 LYS A O 1
ATOM 2381 N N . PHE A 1 294 ? 19.610 -5.452 -11.316 1.00 87.00 294 PHE A N 1
ATOM 2382 C CA . PHE A 1 294 ? 18.895 -5.989 -12.469 1.00 87.00 294 PHE A CA 1
ATOM 2383 C C . PHE A 1 294 ? 17.561 -5.287 -12.732 1.00 87.00 294 PHE A C 1
ATOM 2385 O O . PHE A 1 294 ? 17.327 -4.846 -13.853 1.00 87.00 294 PHE A O 1
ATOM 2392 N N . ILE A 1 295 ? 16.725 -5.102 -11.702 1.00 89.00 295 ILE A N 1
ATOM 2393 C CA . ILE A 1 295 ? 15.466 -4.355 -11.856 1.00 89.00 295 ILE A CA 1
ATOM 2394 C C . ILE A 1 295 ? 15.733 -2.925 -12.329 1.00 89.00 295 ILE A C 1
ATOM 2396 O O . ILE A 1 295 ? 15.053 -2.431 -13.224 1.00 89.00 295 ILE A O 1
ATOM 2400 N N . ARG A 1 296 ? 16.732 -2.261 -11.742 1.00 91.31 296 ARG A N 1
ATOM 2401 C CA . ARG A 1 296 ? 17.093 -0.886 -12.106 1.00 91.31 296 ARG A CA 1
ATOM 2402 C C . ARG A 1 296 ? 17.605 -0.798 -13.543 1.00 91.31 296 ARG A C 1
ATOM 2404 O O . ARG A 1 296 ? 17.232 0.127 -14.254 1.00 91.31 296 ARG A O 1
ATOM 2411 N N . ASP A 1 297 ? 18.433 -1.748 -13.967 1.00 92.06 297 ASP A N 1
ATOM 2412 C CA . ASP A 1 297 ? 18.983 -1.801 -15.321 1.00 92.06 297 ASP A CA 1
ATOM 2413 C C . ASP A 1 297 ? 17.868 -2.037 -16.355 1.00 92.06 297 ASP A C 1
ATOM 2415 O O . ASP A 1 297 ? 17.878 -1.397 -17.403 1.00 92.06 297 ASP A O 1
ATOM 2419 N N . LEU A 1 298 ? 16.879 -2.890 -16.052 1.00 93.00 298 LEU A N 1
ATOM 2420 C CA . LEU A 1 298 ? 15.697 -3.094 -16.900 1.00 93.00 298 LEU A CA 1
ATOM 2421 C C . LEU A 1 298 ? 14.804 -1.849 -16.970 1.00 93.00 298 LEU A C 1
ATOM 2423 O O . LEU A 1 298 ? 14.432 -1.418 -18.059 1.00 93.00 298 LEU A O 1
ATOM 2427 N N . TYR A 1 299 ? 14.476 -1.258 -15.819 1.00 92.75 299 TYR A N 1
ATOM 2428 C CA . TYR A 1 299 ? 13.564 -0.115 -15.732 1.00 92.75 299 TYR A CA 1
ATOM 2429 C C . TYR A 1 299 ? 14.097 1.131 -16.459 1.00 92.75 299 TYR A C 1
ATOM 2431 O O . TYR A 1 299 ? 13.340 1.825 -17.137 1.00 92.75 299 TYR A O 1
ATOM 2439 N N . ASN A 1 300 ? 15.408 1.382 -16.360 1.00 91.25 300 ASN A N 1
ATOM 2440 C CA . ASN A 1 300 ? 16.083 2.520 -16.993 1.00 91.25 300 ASN A CA 1
ATOM 2441 C C . ASN A 1 300 ? 16.551 2.237 -18.436 1.00 91.25 300 ASN A C 1
ATOM 2443 O O . ASN A 1 300 ? 17.244 3.059 -19.027 1.00 91.25 300 ASN A O 1
ATOM 2447 N N . CYS A 1 301 ? 16.275 1.056 -18.995 1.00 91.81 301 CYS A N 1
ATOM 2448 C CA . CYS A 1 301 ? 16.666 0.739 -20.366 1.00 91.81 301 CYS A CA 1
ATOM 2449 C C . CYS A 1 301 ? 15.692 1.401 -21.339 1.00 91.81 301 CYS A C 1
ATOM 2451 O O . CYS A 1 301 ? 14.501 1.159 -21.228 1.00 91.81 301 CYS A O 1
ATOM 2453 N N . ASP A 1 302 ? 16.150 2.163 -22.329 1.00 88.12 302 ASP A N 1
ATOM 2454 C CA . ASP A 1 302 ? 15.225 2.807 -23.282 1.00 88.12 302 ASP A CA 1
ATOM 2455 C C . ASP A 1 302 ? 14.999 1.972 -24.552 1.00 88.12 302 ASP A C 1
ATOM 2457 O O . ASP A 1 302 ? 13.965 2.089 -25.200 1.00 88.12 302 ASP A O 1
ATOM 2461 N N . ASP A 1 303 ? 15.905 1.039 -24.850 1.00 92.00 303 ASP A N 1
ATOM 2462 C CA . ASP A 1 303 ? 15.870 0.186 -26.043 1.00 92.00 303 ASP A CA 1
ATOM 2463 C C . ASP A 1 303 ? 15.215 -1.176 -25.763 1.00 92.00 303 ASP A C 1
ATOM 2465 O O . ASP A 1 303 ? 15.514 -1.821 -24.752 1.00 92.00 303 ASP A O 1
ATOM 2469 N N . ASP A 1 304 ? 14.310 -1.607 -26.644 1.00 93.38 304 ASP A N 1
ATOM 2470 C CA . ASP A 1 304 ? 13.533 -2.842 -26.470 1.00 93.38 304 ASP A CA 1
ATOM 2471 C C . ASP A 1 304 ? 14.385 -4.091 -26.699 1.00 93.38 304 ASP A C 1
ATOM 2473 O O . ASP A 1 304 ? 14.300 -5.048 -25.932 1.00 93.38 304 ASP A O 1
ATOM 2477 N N . ALA A 1 305 ? 15.274 -4.081 -27.697 1.00 93.94 305 ALA A N 1
ATOM 2478 C CA . ALA A 1 305 ? 16.146 -5.223 -27.967 1.00 93.94 305 ALA A CA 1
ATOM 2479 C C . ALA A 1 305 ? 17.101 -5.487 -26.789 1.00 93.94 305 ALA A C 1
ATOM 2481 O O . ALA A 1 305 ? 17.294 -6.631 -26.366 1.00 93.94 305 ALA A O 1
ATOM 2482 N N . LYS A 1 306 ? 17.648 -4.419 -26.207 1.00 94.00 306 LYS A N 1
ATOM 2483 C CA . LYS A 1 306 ? 18.474 -4.457 -25.003 1.00 94.00 306 LYS A CA 1
ATOM 2484 C C . LYS A 1 306 ? 17.670 -4.852 -23.770 1.00 94.00 306 LYS A C 1
ATOM 2486 O O . LYS A 1 306 ? 18.205 -5.586 -22.942 1.00 94.00 306 LYS A O 1
ATOM 2491 N N . PHE A 1 307 ? 16.413 -4.419 -23.637 1.00 94.69 307 PHE A N 1
ATOM 2492 C CA . PHE A 1 307 ? 15.537 -4.892 -22.561 1.00 94.69 307 PHE A CA 1
ATOM 2493 C C . PHE A 1 307 ? 15.392 -6.418 -22.626 1.00 94.69 307 PHE A C 1
ATOM 2495 O O . PHE A 1 307 ? 15.621 -7.106 -21.631 1.00 94.69 307 PHE A O 1
ATOM 2502 N N . GLU A 1 308 ? 15.118 -6.962 -23.814 1.00 93.81 308 GLU A N 1
ATOM 2503 C CA . GLU A 1 308 ? 15.006 -8.406 -24.024 1.00 93.81 308 GLU A CA 1
ATOM 2504 C C . GLU A 1 308 ? 16.328 -9.142 -23.758 1.00 93.81 308 GLU A C 1
ATOM 2506 O O . GLU A 1 308 ? 16.330 -10.214 -23.152 1.00 93.81 308 GLU A O 1
ATOM 2511 N N . GLU A 1 309 ? 17.476 -8.577 -24.143 1.00 92.00 309 GLU A N 1
ATOM 2512 C CA . GLU A 1 309 ? 18.787 -9.149 -23.814 1.00 92.00 309 GLU A CA 1
ATOM 2513 C C . GLU A 1 309 ? 19.054 -9.153 -22.301 1.00 92.00 309 GLU A C 1
ATOM 2515 O O . GLU A 1 309 ? 19.501 -10.161 -21.747 1.00 92.00 309 GLU A O 1
ATOM 2520 N N . LEU A 1 310 ? 18.779 -8.036 -21.624 1.00 90.12 310 LEU A N 1
ATOM 2521 C CA . LEU A 1 310 ? 18.952 -7.907 -20.181 1.00 90.12 310 LEU A CA 1
ATOM 2522 C C . LEU A 1 310 ? 18.031 -8.869 -19.441 1.00 90.12 310 LEU A C 1
ATOM 2524 O O . LEU A 1 310 ? 18.508 -9.546 -18.539 1.00 90.12 310 LEU A O 1
ATOM 2528 N N . SER A 1 311 ? 16.770 -9.008 -19.859 1.00 88.75 311 SER A N 1
ATOM 2529 C CA . SER A 1 311 ? 15.792 -9.891 -19.212 1.00 88.75 311 SER A CA 1
ATOM 2530 C C . SER A 1 311 ? 16.254 -11.352 -19.150 1.00 88.75 311 SER A C 1
ATOM 2532 O O . SER A 1 311 ? 15.982 -12.052 -18.177 1.00 88.75 311 SER A O 1
ATOM 2534 N N . LYS A 1 312 ? 17.041 -11.795 -20.142 1.00 85.69 312 LYS A N 1
ATOM 2535 C CA . LYS A 1 312 ? 17.636 -13.140 -20.203 1.00 85.69 312 LYS A CA 1
ATOM 2536 C C . LYS A 1 312 ? 18.781 -13.334 -19.211 1.00 85.69 312 LYS A C 1
ATOM 2538 O O . LYS A 1 312 ? 19.075 -14.467 -18.842 1.00 85.69 312 LYS A O 1
ATOM 2543 N N . LYS A 1 313 ? 19.419 -12.254 -18.748 1.00 81.38 313 LYS A N 1
ATOM 2544 C CA . LYS A 1 313 ? 20.504 -12.267 -17.743 1.00 81.38 313 LYS A CA 1
ATOM 2545 C C . LYS A 1 313 ? 19.963 -12.309 -16.313 1.00 81.38 313 LYS A C 1
ATOM 2547 O O . LYS A 1 313 ? 20.611 -11.817 -15.391 1.00 81.38 313 LYS A O 1
ATOM 2552 N N . ASN A 1 314 ? 18.766 -12.859 -16.153 1.00 71.25 314 ASN A N 1
ATOM 2553 C CA . ASN A 1 314 ? 18.017 -12.865 -14.918 1.00 71.25 314 ASN A CA 1
ATOM 2554 C C . ASN A 1 314 ? 18.856 -13.427 -13.744 1.00 71.25 314 ASN A C 1
ATOM 2556 O O . ASN A 1 314 ? 19.156 -14.622 -13.734 1.00 71.25 314 ASN A O 1
ATOM 2560 N N . PRO A 1 315 ? 19.245 -12.604 -12.746 1.00 67.88 315 PRO A N 1
ATOM 2561 C CA . PRO A 1 315 ? 20.019 -13.063 -11.592 1.00 67.88 315 PRO A CA 1
ATOM 2562 C C . PRO A 1 315 ? 19.149 -13.774 -10.552 1.00 67.88 315 PRO A C 1
ATOM 2564 O O . PRO A 1 315 ? 19.661 -14.276 -9.548 1.00 67.88 315 PRO A O 1
ATOM 2567 N N . PHE A 1 316 ? 17.832 -13.790 -10.759 1.00 65.94 316 PHE A N 1
ATOM 2568 C CA . PHE A 1 316 ? 16.869 -14.386 -9.866 1.00 65.94 316 PHE A CA 1
ATOM 2569 C C . PHE A 1 316 ? 17.080 -15.901 -9.818 1.00 65.94 316 PHE A C 1
ATOM 2571 O O . PHE A 1 316 ? 16.514 -16.658 -10.598 1.00 65.94 316 PHE A O 1
ATOM 2578 N N . ARG A 1 317 ? 17.828 -16.382 -8.821 1.00 55.94 317 ARG A N 1
ATOM 2579 C CA . ARG A 1 317 ? 17.702 -17.764 -8.325 1.00 55.94 317 ARG A CA 1
ATOM 2580 C C . ARG A 1 317 ? 16.352 -17.947 -7.593 1.00 55.94 317 ARG A C 1
ATOM 2582 O O . ARG A 1 317 ? 16.321 -18.455 -6.479 1.00 55.94 317 ARG A O 1
ATOM 2589 N N . MET A 1 318 ? 15.258 -17.437 -8.162 1.00 56.03 318 MET A N 1
ATOM 2590 C CA . MET A 1 318 ? 13.881 -17.488 -7.643 1.00 56.03 318 MET A CA 1
ATOM 2591 C C . MET A 1 318 ? 13.179 -18.741 -8.185 1.00 56.03 318 MET A C 1
ATOM 2593 O O . MET A 1 318 ? 13.753 -19.464 -9.002 1.00 56.03 318 MET A O 1
ATOM 2597 N N . ASP A 1 319 ? 11.975 -19.066 -7.711 1.00 51.81 319 ASP A N 1
ATOM 2598 C CA . ASP A 1 319 ? 11.172 -20.079 -8.405 1.00 51.81 319 ASP A CA 1
ATOM 2599 C C . ASP A 1 319 ? 10.787 -19.582 -9.804 1.00 51.81 319 ASP A C 1
ATOM 2601 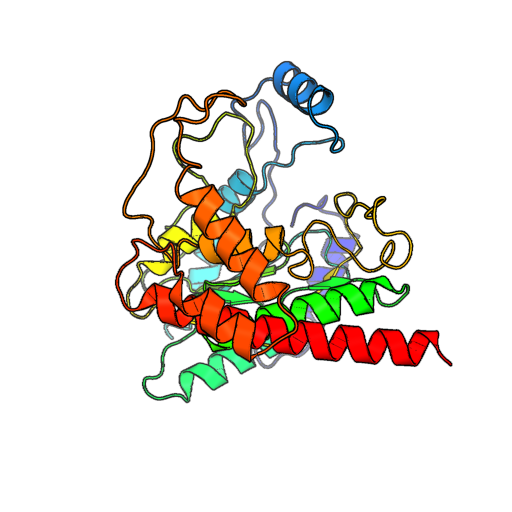O O . ASP A 1 319 ? 10.559 -18.394 -10.017 1.00 51.81 319 ASP A O 1
ATOM 2605 N N . GLY A 1 320 ? 10.795 -20.492 -10.781 1.00 53.16 320 GLY A N 1
ATOM 2606 C CA . GLY A 1 320 ? 10.844 -20.160 -12.212 1.00 53.16 320 GLY A CA 1
ATOM 2607 C C . GLY A 1 320 ? 9.660 -19.360 -12.778 1.00 53.16 320 GLY A C 1
ATOM 2608 O O . GLY A 1 320 ? 9.739 -18.951 -13.932 1.00 53.16 320 GLY A O 1
ATOM 2609 N N . GLY A 1 321 ? 8.595 -19.131 -11.999 1.00 65.44 321 GLY A N 1
ATOM 2610 C CA . GLY A 1 321 ? 7.439 -18.302 -12.371 1.00 65.44 321 GLY A CA 1
ATOM 2611 C C . GLY A 1 321 ? 7.581 -16.831 -11.962 1.00 65.44 321 GLY A C 1
ATOM 2612 O O . GLY A 1 321 ? 7.441 -15.947 -12.806 1.00 65.44 321 GLY A O 1
ATOM 2613 N N . ASP A 1 322 ? 7.951 -16.559 -10.707 1.00 69.44 322 ASP A N 1
ATOM 2614 C CA . ASP A 1 322 ? 7.987 -15.199 -10.143 1.00 69.44 322 ASP A CA 1
ATOM 2615 C C . ASP A 1 322 ? 8.941 -14.276 -10.909 1.00 69.44 322 ASP A C 1
ATOM 2617 O O . ASP A 1 322 ? 8.670 -13.095 -11.112 1.00 69.44 322 ASP A O 1
ATOM 2621 N N . GLY A 1 323 ? 10.063 -14.819 -11.389 1.00 77.06 323 GLY A N 1
ATOM 2622 C CA . GLY A 1 323 ? 11.030 -14.045 -12.161 1.00 77.06 323 GLY A CA 1
ATOM 2623 C C . GLY A 1 323 ? 10.476 -13.521 -13.491 1.00 77.06 323 GLY A C 1
ATOM 2624 O O . GLY A 1 323 ? 10.896 -12.452 -13.931 1.00 77.06 323 GLY A O 1
ATOM 2625 N N . ILE A 1 324 ? 9.539 -14.244 -14.115 1.00 83.00 324 ILE A N 1
ATOM 2626 C CA . ILE A 1 324 ? 8.885 -13.832 -15.366 1.00 83.00 324 ILE A CA 1
ATOM 2627 C C . ILE A 1 324 ? 7.888 -12.708 -15.082 1.00 83.00 324 ILE A C 1
ATOM 2629 O O . ILE A 1 324 ? 7.921 -11.687 -15.768 1.00 83.00 324 ILE A O 1
ATOM 2633 N N . GLU A 1 325 ? 7.056 -12.861 -14.045 1.00 87.94 325 GLU A N 1
ATOM 2634 C CA . GLU A 1 325 ? 6.099 -11.827 -13.633 1.00 87.94 325 GLU A CA 1
ATOM 2635 C C . GLU A 1 325 ? 6.806 -10.515 -13.293 1.00 87.94 325 GLU A C 1
ATOM 2637 O O . GLU A 1 325 ? 6.359 -9.446 -13.696 1.00 87.94 325 GLU A O 1
ATOM 2642 N N . VAL A 1 326 ? 7.950 -10.576 -12.605 1.00 88.00 326 VAL A N 1
ATOM 2643 C CA . VAL A 1 326 ? 8.732 -9.373 -12.296 1.00 88.00 326 VAL A CA 1
ATOM 2644 C C . VAL A 1 326 ? 9.195 -8.681 -13.566 1.00 88.00 326 VAL A C 1
ATOM 2646 O O . VAL A 1 326 ? 9.030 -7.472 -13.684 1.00 88.00 326 VAL A O 1
ATOM 2649 N N . VAL A 1 327 ? 9.770 -9.417 -14.520 1.00 90.25 327 VAL A N 1
ATOM 2650 C CA . VAL A 1 327 ? 10.234 -8.832 -15.787 1.00 90.25 327 VAL A CA 1
ATOM 2651 C C . VAL A 1 327 ? 9.078 -8.163 -16.534 1.00 90.25 327 VAL A C 1
ATOM 2653 O O . VAL A 1 327 ? 9.249 -7.044 -17.014 1.00 90.25 327 VAL A O 1
ATOM 2656 N N . GLU A 1 328 ? 7.910 -8.804 -16.591 1.00 91.75 328 GLU A N 1
ATOM 2657 C CA . GLU A 1 328 ? 6.708 -8.235 -17.211 1.00 91.75 328 GLU A CA 1
ATOM 2658 C C . GLU A 1 328 ? 6.229 -6.972 -16.482 1.00 91.75 328 GLU A C 1
ATOM 2660 O O . GLU A 1 328 ? 5.980 -5.948 -17.113 1.00 91.75 328 GLU A O 1
ATOM 2665 N N . ALA A 1 329 ? 6.202 -6.987 -15.150 1.00 91.38 329 ALA A N 1
ATOM 2666 C CA . ALA A 1 329 ? 5.848 -5.811 -14.364 1.00 91.38 329 ALA A CA 1
ATOM 2667 C C . ALA A 1 329 ? 6.817 -4.645 -14.623 1.00 91.38 329 ALA A C 1
ATOM 2669 O O . ALA A 1 329 ? 6.391 -3.507 -14.826 1.00 91.38 329 ALA A O 1
ATOM 2670 N N . ILE A 1 330 ? 8.127 -4.919 -14.680 1.00 92.38 330 ILE A N 1
ATOM 2671 C CA . ILE A 1 330 ? 9.126 -3.892 -14.999 1.00 92.38 330 ILE A CA 1
ATOM 2672 C C . ILE A 1 330 ? 8.959 -3.368 -16.428 1.00 92.38 330 ILE A C 1
ATOM 2674 O O . ILE A 1 330 ? 9.152 -2.172 -16.644 1.00 92.38 330 ILE A O 1
ATOM 2678 N N . ARG A 1 331 ? 8.568 -4.219 -17.385 1.00 93.50 331 ARG A N 1
ATOM 2679 C CA . ARG A 1 331 ? 8.260 -3.803 -18.760 1.00 93.50 331 ARG A CA 1
ATOM 2680 C C . ARG A 1 331 ? 7.126 -2.774 -18.772 1.00 93.50 331 ARG A C 1
ATOM 2682 O O . ARG A 1 331 ? 7.306 -1.699 -19.331 1.00 93.50 331 ARG A O 1
ATOM 2689 N N . GLN A 1 332 ? 6.013 -3.042 -18.091 1.00 91.38 332 GLN A N 1
ATOM 2690 C CA . GLN A 1 332 ? 4.878 -2.109 -18.033 1.00 91.38 332 GLN A CA 1
ATOM 2691 C C . GLN A 1 332 ? 5.237 -0.798 -17.324 1.00 91.38 332 GLN A C 1
ATOM 2693 O O . GLN A 1 332 ? 4.967 0.288 -17.837 1.00 91.38 332 GLN A O 1
ATOM 2698 N N . ALA A 1 333 ? 5.935 -0.881 -16.188 1.00 91.38 333 ALA A N 1
ATOM 2699 C CA . ALA A 1 333 ? 6.412 0.297 -15.466 1.00 91.38 333 ALA A CA 1
ATOM 2700 C C . ALA A 1 333 ? 7.335 1.181 -16.322 1.00 91.38 333 ALA A C 1
ATOM 2702 O O . ALA A 1 333 ? 7.253 2.410 -16.271 1.00 91.38 333 ALA A O 1
ATOM 2703 N N . ARG A 1 334 ? 8.220 0.554 -17.103 1.00 91.94 334 ARG A N 1
ATOM 2704 C CA . ARG A 1 334 ? 9.131 1.226 -18.033 1.00 91.94 334 ARG A CA 1
ATOM 2705 C C . ARG A 1 334 ? 8.370 1.966 -19.130 1.00 91.94 334 ARG A C 1
ATOM 2707 O O . ARG A 1 334 ? 8.719 3.109 -19.407 1.00 91.94 334 ARG A O 1
ATOM 2714 N N . GLU A 1 335 ? 7.349 1.356 -19.728 1.00 90.44 335 GLU A N 1
ATOM 2715 C CA . GLU A 1 335 ? 6.538 2.027 -20.753 1.00 90.44 335 GLU A CA 1
ATOM 2716 C C . GLU A 1 335 ? 5.816 3.251 -20.184 1.00 90.44 335 GLU A C 1
ATOM 2718 O O . GLU A 1 335 ? 5.860 4.322 -20.790 1.00 90.44 335 GLU A O 1
ATOM 2723 N N . CYS A 1 336 ? 5.255 3.148 -18.973 1.00 87.44 336 CYS A N 1
ATOM 2724 C CA . CYS A 1 336 ? 4.694 4.310 -18.285 1.00 87.44 336 CYS A CA 1
ATOM 2725 C C . CYS A 1 336 ? 5.740 5.420 -18.113 1.00 87.44 336 CYS A C 1
ATOM 2727 O O . CYS A 1 336 ? 5.480 6.561 -18.486 1.00 87.44 336 CYS A O 1
ATOM 2729 N N . ARG A 1 337 ? 6.939 5.096 -17.600 1.00 88.31 337 ARG A N 1
ATOM 2730 C CA . ARG A 1 337 ? 8.036 6.069 -17.434 1.00 88.31 337 ARG A CA 1
ATOM 2731 C C . ARG A 1 337 ? 8.355 6.799 -18.742 1.00 88.31 337 ARG A C 1
ATOM 2733 O O . ARG A 1 337 ? 8.416 8.025 -18.731 1.00 88.31 337 ARG A O 1
ATOM 2740 N N . LYS A 1 338 ? 8.533 6.067 -19.846 1.00 87.50 338 LYS A N 1
ATOM 2741 C CA . LYS A 1 338 ? 8.890 6.639 -21.155 1.00 87.50 338 LYS A CA 1
ATOM 2742 C C . LYS A 1 338 ? 7.853 7.634 -21.662 1.00 87.50 338 LYS A C 1
ATOM 2744 O O . LYS A 1 338 ? 8.209 8.750 -22.025 1.00 87.50 338 LYS A O 1
ATOM 2749 N N . VAL A 1 339 ? 6.571 7.259 -21.621 1.00 84.62 339 VAL A N 1
ATOM 2750 C CA . VAL A 1 339 ? 5.462 8.145 -22.020 1.00 84.62 339 VAL A CA 1
ATOM 2751 C C . VAL A 1 339 ? 5.516 9.459 -21.238 1.00 84.62 339 VAL A C 1
ATOM 2753 O O . VAL A 1 339 ? 5.279 10.535 -21.786 1.00 84.62 339 VAL A O 1
ATOM 2756 N N . PHE A 1 340 ? 5.867 9.398 -19.955 1.00 77.19 340 PHE A N 1
ATOM 2757 C CA . PHE A 1 340 ? 5.987 10.592 -19.127 1.00 77.19 340 PHE A CA 1
ATOM 2758 C C . PHE A 1 340 ? 7.208 11.452 -19.440 1.00 77.19 340 PHE A C 1
ATOM 2760 O O . PHE A 1 340 ? 7.084 12.678 -19.462 1.00 77.19 340 PHE A O 1
ATOM 2767 N N . GLU A 1 341 ? 8.362 10.840 -19.696 1.00 79.94 341 GLU A N 1
ATOM 2768 C CA . GLU A 1 341 ? 9.575 11.550 -20.114 1.00 79.94 341 GLU A CA 1
ATOM 2769 C C . GLU A 1 341 ? 9.333 12.306 -21.435 1.00 79.94 341 GLU A C 1
ATOM 2771 O O . GLU A 1 341 ? 9.613 13.504 -21.517 1.00 79.94 341 GLU A O 1
ATOM 2776 N N . GLU A 1 342 ? 8.684 11.667 -22.415 1.00 82.06 342 GLU A N 1
ATOM 2777 C CA . GLU A 1 342 ? 8.306 12.292 -23.690 1.00 82.06 342 GLU A CA 1
ATOM 2778 C C . GLU A 1 342 ? 7.348 13.481 -23.509 1.00 82.06 342 GLU A C 1
ATOM 2780 O O . GLU A 1 342 ? 7.545 14.550 -24.096 1.00 82.06 342 GLU A O 1
ATOM 2785 N N . LEU A 1 343 ? 6.309 13.328 -22.678 1.00 74.19 343 LEU A N 1
ATOM 2786 C CA . LEU A 1 343 ? 5.375 14.418 -22.375 1.00 74.19 343 LEU A CA 1
ATOM 2787 C C . LEU A 1 343 ? 6.101 15.606 -21.733 1.00 74.19 343 LEU A C 1
ATOM 2789 O O . LEU A 1 343 ? 5.851 16.757 -22.096 1.00 74.19 343 LEU A O 1
ATOM 2793 N N . GLN A 1 344 ? 7.020 15.345 -20.803 1.00 69.81 344 GLN A N 1
ATOM 2794 C CA . GLN A 1 344 ? 7.782 16.387 -20.122 1.00 69.81 344 GLN A CA 1
ATOM 2795 C C . GLN A 1 344 ? 8.690 17.170 -21.081 1.00 69.81 344 GLN A C 1
ATOM 2797 O O . GLN A 1 344 ? 8.752 18.399 -20.994 1.00 69.81 344 GLN A O 1
ATOM 2802 N N . GLU A 1 345 ? 9.366 16.496 -22.010 1.00 74.88 345 GLU A N 1
ATOM 2803 C CA . GLU A 1 345 ? 10.173 17.158 -23.040 1.00 74.88 345 GLU A CA 1
ATOM 2804 C C . GLU A 1 345 ? 9.324 18.080 -23.925 1.00 74.88 345 GLU A C 1
ATOM 2806 O O . GLU A 1 345 ? 9.715 19.217 -24.197 1.00 74.88 345 GLU A O 1
ATOM 2811 N N . GLN A 1 346 ? 8.124 17.643 -24.316 1.00 72.88 346 GLN A N 1
ATOM 2812 C CA . GLN A 1 346 ? 7.202 18.465 -25.106 1.00 72.88 346 GLN A CA 1
ATOM 2813 C C . GLN A 1 346 ? 6.729 19.717 -24.358 1.00 72.88 346 GLN A C 1
ATOM 2815 O O . GLN A 1 346 ? 6.556 20.765 -24.982 1.00 72.88 346 GLN A O 1
ATOM 2820 N N . PHE A 1 347 ? 6.528 19.631 -23.039 1.00 63.88 347 PHE A N 1
ATOM 2821 C CA . PHE A 1 347 ? 6.166 20.787 -22.214 1.00 63.88 347 PHE A CA 1
ATOM 2822 C C . PHE A 1 347 ? 7.318 21.772 -22.009 1.00 63.88 347 PHE A C 1
ATOM 2824 O O . PHE A 1 347 ? 7.059 22.960 -21.862 1.00 63.88 347 PHE A O 1
ATOM 2831 N N . ASN A 1 348 ? 8.566 21.302 -21.992 1.00 64.75 348 ASN A N 1
ATOM 2832 C CA . ASN A 1 348 ? 9.740 22.164 -21.827 1.00 64.75 348 ASN A CA 1
ATOM 2833 C C . ASN A 1 348 ? 10.170 22.858 -23.131 1.00 64.75 348 ASN A C 1
ATOM 2835 O O . ASN A 1 348 ? 10.856 23.876 -23.080 1.00 64.75 348 ASN A O 1
ATOM 2839 N N . ASN A 1 349 ? 9.783 22.306 -24.285 1.00 58.19 349 ASN A N 1
ATOM 2840 C CA . ASN A 1 349 ? 10.093 22.835 -25.617 1.00 58.19 349 ASN A CA 1
ATOM 2841 C C . ASN A 1 349 ? 8.998 23.767 -26.187 1.00 58.19 349 ASN A C 1
ATOM 2843 O O . ASN A 1 349 ? 9.092 24.183 -27.344 1.00 58.19 349 ASN A O 1
ATOM 2847 N N . ARG A 1 350 ? 7.961 24.075 -25.401 1.00 47.97 350 ARG A N 1
ATOM 2848 C CA . ARG A 1 350 ? 6.911 25.068 -25.685 1.00 47.97 350 ARG A CA 1
ATOM 2849 C C . ARG A 1 350 ? 7.044 26.244 -24.730 1.00 47.97 350 ARG A C 1
ATOM 2851 O O . ARG A 1 350 ? 6.687 27.362 -25.160 1.00 47.97 350 ARG A O 1
#

Sequence (350 aa):
MNGKHTQDLVKELNKLEGYTYDCKIRYSIITYTWGSGGTIATELTDEEIQKLQKKSKKPKNIIPYQDIREYLKSHAATTNLVRELRGNDRSLVYFSFIDSDTFSFNSIYSEYLEIVRKELKKDPPIPPTLMSTGYELTHEKKQHLASDLDLQIRAALAEVNGLFVYYPEPNFCVLVDEEKNTIEESFIKKGRSKGDYTMESCVLIRQVKTRANFKAVFPVSKPIIIVAPERFQKYEKEPELKDLKIRQSTLNDRTLAIGVYCNGAIEFKETYKGVDLPNDPNVQPGVYHLNLKFIRDLYNCDDDAKFEELSKKNPFRMDGGDGIEVVEAIRQARECRKVFEELQEQFNNR

Secondary structure (DSSP, 8-state):
--S---HHHHHHHHHHHHS--SS----------BSTTSSB--SS-HHHHHHHHHH-SS-S----HHHHHHHHHH-HHHHHHHHHHHTTTT--EEEEEE-TTEEE-TTHHHHHHHHHHHHTTSSS----SEE---EEE-TTSTHHHHHHHHHHHHHHHHHH-GGGSPPPTTEEEEEEPTT-SS--S-SPPTTPPTT----HHHHHHHHHTTSTT--EE--SS-PEEE---TT-PPPSS-GGGTTT--TTSTTSHHHHHHHHHHT-SS--S--------TT-TTSPPPHHHHHHHHHHHHHT---HHHHHHHHHT----S-TTHHHHHHHHHHHHHHHHHHHHHHHHHHHT-

pLDDT: mean 76.71, std 15.97, range [28.97, 96.75]

Radius of gyration: 21.63 Å; chains: 1; bounding box: 65×45×59 Å